Protein AF-A0A965HIZ0-F1 (afdb_monomer_lite)

Foldseek 3Di:
DPQCFVVQQQWKKAFCDDFLHLDIFGFPGDDPPDTDTDDDRPTDDDPGTDIFTGRAAECEEAEQAEAEPEQEQAERALAHEQYEHENYEYEVYAEHEYEWEDDFQHGRAHHAYEYYQYEYQEFWHQDPPNPDTAGHEYEYFYDDDQLVQQVVCVVVVHDRPHDDDQAARYENYEYEQYEYAERHEYEFWARYEQYEAYQYEYEHYQEHYEWEPHGDDPPSVRRDDGYANAEYENYYYYNYNHDYYYPCCVRYDYYD

pLDDT: mean 87.64, std 13.01, range [39.31, 98.88]

Secondary structure (DSSP, 8-state):
---HHHHHTT-EEEEEESTTTT-EEEEEEE-SS-EEESS--SS---TT-EEEEE---BS-EEES-EEES-SEEEEEET-EES-EEES-EEESB-EEEEEEEEETTEEE-EES-EEES-EESSB-B--SSTT--B-EEEEEEEE--HHHHHHHHHHTT----S----S-SEEEEEEES-EE-SSEEEEEESSEEEEEEES-EEES-SEEEEEES--SSS--TT-----EEEEEES-EEES-SEEEE-TTGGGEEEE-

Radius of gyration: 18.65 Å; chains: 1; bounding box: 51×42×49 Å

Sequence (256 aa):
GEDLSSKWAGAMVSVLDGKGAGQVRWMKSLGGNEVVVDEPWQVPLDQSSFLSISKTLYRGLFVHNLVEDAGNAVSLWGGGVEMVVAGNRSERGGSLNQITLCHGDQFIPGIRAQFLDNVITEGINWGASYVFPRGSLIGTYTYTPLYFERVIQKNKGQPVTAPDYHGPLAVDQVFRRNRIESAGNFYAGGMVSNILFEAGEVNHSRIGVDIREMGGRWDDSILEGGPVDVLIRNNKMTDVTQPYSGDYLKNAKIVR

Structure (mmCIF, N/CA/C/O backbone):
data_AF-A0A965HIZ0-F1
#
_entry.id   AF-A0A965HIZ0-F1
#
loop_
_atom_site.group_PDB
_atom_site.id
_atom_site.type_symbol
_atom_site.label_atom_id
_atom_site.label_alt_id
_atom_site.label_comp_id
_atom_site.label_asym_id
_atom_site.label_entity_id
_atom_site.label_seq_id
_atom_site.pdbx_PDB_ins_code
_atom_site.Cartn_x
_atom_site.Cartn_y
_atom_site.Cartn_z
_atom_site.occupancy
_atom_site.B_iso_or_equiv
_atom_site.auth_seq_id
_atom_site.auth_comp_id
_atom_site.auth_asym_id
_atom_site.auth_atom_id
_atom_site.pdbx_PDB_model_num
ATOM 1 N N . GLY A 1 1 ? -31.151 9.455 21.133 1.00 53.34 1 GLY A N 1
ATOM 2 C CA . GLY A 1 1 ? -29.977 9.255 20.268 1.00 53.34 1 GLY A CA 1
ATOM 3 C C . GLY A 1 1 ? -30.343 8.200 19.260 1.00 53.34 1 GLY A C 1
ATOM 4 O O . GLY A 1 1 ? -31.046 7.273 19.637 1.00 53.34 1 GLY A O 1
ATOM 5 N N . GLU A 1 2 ? -29.976 8.387 17.999 1.00 56.59 2 GLU A N 1
ATOM 6 C CA . GLU A 1 2 ? -30.177 7.385 16.946 1.00 56.59 2 GLU A CA 1
ATOM 7 C C . GLU A 1 2 ? -29.477 6.072 17.340 1.00 56.59 2 GLU A C 1
ATOM 9 O O . GLU A 1 2 ? -28.381 6.111 17.902 1.00 56.59 2 GLU A O 1
ATOM 14 N N . ASP A 1 3 ? -30.108 4.919 17.098 1.00 66.56 3 ASP A N 1
ATOM 15 C CA . ASP A 1 3 ? -29.470 3.618 17.319 1.00 66.56 3 ASP A CA 1
ATOM 16 C C . ASP A 1 3 ? -28.423 3.366 16.226 1.00 66.56 3 ASP A C 1
ATOM 18 O O . ASP A 1 3 ? -28.696 2.790 15.167 1.00 66.56 3 ASP A O 1
ATOM 22 N N . LEU A 1 4 ? -27.200 3.826 16.494 1.00 69.69 4 LEU A N 1
ATOM 23 C CA . LEU A 1 4 ? -26.061 3.669 15.597 1.00 69.69 4 LEU A CA 1
ATOM 24 C C . LEU A 1 4 ? -25.634 2.201 15.441 1.00 69.69 4 LEU A C 1
ATOM 26 O O . LEU A 1 4 ? -24.966 1.887 14.453 1.00 69.69 4 LEU A O 1
ATOM 30 N N . SER A 1 5 ? -26.038 1.295 16.346 1.00 72.12 5 SER A N 1
ATOM 31 C CA . SER A 1 5 ? -25.690 -0.128 16.234 1.00 72.12 5 SER A CA 1
ATOM 32 C C . SER A 1 5 ? -26.257 -0.733 14.957 1.00 72.12 5 SER A C 1
ATOM 34 O O . SER A 1 5 ? -25.540 -1.435 14.253 1.00 72.12 5 SER A O 1
ATOM 36 N N . SER A 1 6 ? -27.502 -0.412 14.598 1.00 76.50 6 SER A N 1
ATOM 37 C CA . SER A 1 6 ? -28.122 -0.920 13.366 1.00 76.50 6 SER A CA 1
ATOM 38 C C . SER A 1 6 ? -27.406 -0.444 12.091 1.00 76.50 6 SER A C 1
ATOM 40 O O . SER A 1 6 ? -27.212 -1.215 11.151 1.00 76.50 6 SER A O 1
ATOM 42 N N . LYS A 1 7 ? -26.940 0.811 12.070 1.00 79.69 7 LYS A N 1
ATOM 43 C CA . LYS A 1 7 ? -26.240 1.421 10.925 1.00 79.69 7 LYS A CA 1
ATOM 44 C C . LYS A 1 7 ? -24.863 0.802 10.683 1.00 79.69 7 LYS A C 1
ATOM 46 O O . LYS A 1 7 ? -24.427 0.665 9.530 1.00 79.69 7 LYS A O 1
ATOM 51 N N . TRP A 1 8 ? -24.189 0.449 11.770 1.00 84.19 8 TRP A N 1
ATOM 52 C CA . TRP A 1 8 ? -22.810 -0.023 11.777 1.00 84.19 8 TRP A CA 1
ATOM 53 C C . TRP A 1 8 ? -22.675 -1.523 12.053 1.00 84.19 8 TRP A C 1
ATOM 55 O O . TRP A 1 8 ? -21.559 -2.029 12.069 1.00 84.19 8 TRP A O 1
ATOM 65 N N . ALA A 1 9 ? -23.779 -2.254 12.219 1.00 81.31 9 ALA A N 1
ATOM 66 C CA . ALA A 1 9 ? -23.766 -3.704 12.373 1.00 81.31 9 ALA A CA 1
ATOM 67 C C . ALA A 1 9 ? -22.918 -4.364 11.273 1.00 81.31 9 ALA A C 1
ATOM 69 O O . ALA A 1 9 ? -23.066 -4.057 10.086 1.00 81.31 9 ALA A O 1
ATOM 70 N N . GLY A 1 10 ? -21.998 -5.244 11.680 1.00 82.69 10 GLY A N 1
ATOM 71 C CA . GLY A 1 10 ? -21.067 -5.908 10.766 1.00 82.69 10 GLY A CA 1
ATOM 72 C C . GLY A 1 10 ? -19.929 -5.023 10.245 1.00 82.69 10 GLY A C 1
ATOM 73 O O . GLY A 1 10 ? -19.221 -5.438 9.333 1.00 82.69 10 GLY A O 1
ATOM 74 N N . ALA A 1 11 ? -19.727 -3.818 10.786 1.00 92.25 11 ALA A N 1
ATOM 75 C CA . ALA A 1 11 ? -18.519 -3.044 10.521 1.00 92.25 11 ALA A CA 1
ATOM 76 C C . ALA A 1 11 ? -17.292 -3.708 11.156 1.00 92.25 11 ALA A C 1
ATOM 78 O O . ALA A 1 11 ? -17.376 -4.377 12.191 1.00 92.25 11 ALA A O 1
ATOM 79 N N . MET A 1 12 ? -16.142 -3.489 10.534 1.00 94.12 12 MET A N 1
ATOM 80 C CA . MET A 1 12 ? -14.862 -3.935 11.050 1.00 94.12 12 MET A CA 1
ATOM 81 C C . MET A 1 12 ? -14.319 -2.910 12.039 1.00 94.12 12 MET A C 1
ATOM 83 O O . MET A 1 12 ? -14.383 -1.708 11.786 1.00 94.12 12 MET A O 1
ATOM 87 N N . VAL A 1 13 ? -13.749 -3.398 13.135 1.00 94.88 13 VAL A N 1
ATOM 88 C CA . VAL A 1 13 ? -12.952 -2.627 14.087 1.00 94.88 13 VAL A CA 1
ATOM 89 C C . VAL A 1 13 ? -11.492 -2.996 13.866 1.00 94.88 13 VAL A C 1
ATOM 91 O O . VAL A 1 13 ? -11.102 -4.143 14.085 1.00 94.88 13 VAL A O 1
ATOM 94 N N . SER A 1 14 ? -10.683 -2.046 13.416 1.00 94.62 14 SER A N 1
ATOM 95 C CA . SER A 1 14 ? -9.256 -2.231 13.146 1.00 94.62 14 SER A CA 1
ATOM 96 C C . SER A 1 14 ? -8.411 -1.436 14.131 1.00 94.62 14 SER A C 1
ATOM 98 O O . SER A 1 14 ? -8.683 -0.256 14.349 1.00 94.62 14 SER A O 1
ATOM 100 N N . VAL A 1 15 ? -7.358 -2.049 14.667 1.00 94.69 15 VAL A N 1
ATOM 101 C CA . VAL A 1 15 ? -6.339 -1.348 15.460 1.00 94.69 15 VAL A CA 1
ATOM 102 C C . VAL A 1 15 ? -5.286 -0.800 14.499 1.00 94.69 15 VAL A C 1
ATOM 104 O O . VAL A 1 15 ? -4.539 -1.573 13.899 1.00 94.69 15 VAL A O 1
ATOM 107 N N . LEU A 1 16 ? -5.253 0.517 14.313 1.00 91.75 16 LEU A N 1
ATOM 108 C CA . LEU A 1 16 ? -4.364 1.179 13.356 1.00 91.75 16 LEU A CA 1
ATOM 109 C C . LEU A 1 16 ? -2.979 1.476 13.932 1.00 91.75 16 LEU A C 1
ATOM 111 O O . LEU A 1 16 ? -2.006 1.511 13.187 1.00 91.75 16 LEU A O 1
ATOM 115 N N . ASP A 1 17 ? -2.889 1.710 15.240 1.00 90.75 17 ASP A N 1
ATOM 116 C CA . ASP A 1 17 ? -1.639 2.066 15.912 1.00 90.75 17 ASP A CA 1
ATOM 117 C C . ASP A 1 17 ? -1.685 1.689 17.401 1.00 90.75 17 ASP A C 1
ATOM 119 O O . ASP A 1 17 ? -2.746 1.337 17.928 1.00 90.75 17 ASP A O 1
ATOM 123 N N . GLY A 1 18 ? -0.531 1.736 18.064 1.00 93.31 18 GLY A N 1
ATOM 124 C CA . GLY A 1 18 ? -0.352 1.384 19.466 1.00 93.31 18 GLY A CA 1
ATOM 125 C C . GLY A 1 18 ? -0.377 -0.117 19.735 1.00 93.31 18 GLY A C 1
ATOM 126 O O . GLY A 1 18 ? -0.183 -0.961 18.851 1.00 93.31 18 GLY A O 1
ATOM 127 N N . LYS A 1 19 ? -0.596 -0.487 20.999 1.00 95.81 19 LYS A N 1
ATOM 128 C CA . LYS A 1 19 ? -0.600 -1.895 21.397 1.00 95.81 19 LYS A CA 1
ATOM 129 C C . LYS A 1 19 ? -1.710 -2.660 20.676 1.00 95.81 19 LYS A C 1
ATOM 131 O O . LYS A 1 19 ? -2.883 -2.303 20.744 1.00 95.81 19 LYS A O 1
ATOM 136 N N . GLY A 1 20 ? -1.330 -3.740 19.999 1.00 94.94 20 GLY A N 1
ATOM 137 C CA . GLY A 1 20 ? -2.261 -4.566 19.237 1.00 94.94 20 GLY A CA 1
ATOM 138 C C . GLY A 1 20 ? -2.545 -4.083 17.812 1.00 94.94 20 GLY A C 1
ATOM 139 O O . GLY A 1 20 ? -3.464 -4.632 17.202 1.00 94.94 20 GLY A O 1
ATOM 140 N N . ALA A 1 21 ? -1.780 -3.113 17.289 1.00 93.19 21 ALA A N 1
ATOM 141 C CA . ALA A 1 21 ? -1.851 -2.661 15.899 1.00 93.19 21 ALA A CA 1
ATOM 142 C C . ALA A 1 21 ? -1.838 -3.825 14.891 1.00 93.19 21 ALA A C 1
ATOM 144 O O . ALA A 1 21 ? -1.168 -4.843 15.078 1.00 93.19 21 ALA A O 1
ATOM 145 N N . GLY A 1 22 ? -2.628 -3.679 13.826 1.00 91.50 22 GLY A N 1
ATOM 146 C CA . GLY A 1 22 ? -2.835 -4.688 12.787 1.00 91.50 22 GLY A CA 1
ATOM 147 C C . GLY A 1 22 ? -3.903 -5.737 13.120 1.00 91.50 22 GLY A C 1
ATOM 148 O O . GLY A 1 22 ? -4.285 -6.515 12.241 1.00 91.50 22 GLY A O 1
ATOM 149 N N . GLN A 1 23 ? -4.419 -5.804 14.349 1.00 94.56 23 GLN A N 1
ATOM 150 C CA . GLN A 1 23 ? -5.556 -6.680 14.645 1.00 94.56 23 GLN A CA 1
ATOM 151 C C . GLN A 1 23 ? -6.854 -6.106 14.070 1.00 94.56 23 GLN A C 1
ATOM 153 O O . GLN A 1 23 ? -7.066 -4.893 14.055 1.00 94.56 23 GLN A O 1
ATOM 158 N N . VAL A 1 24 ? -7.747 -6.998 13.642 1.00 95.69 24 VAL A N 1
ATOM 159 C CA . VAL A 1 24 ? -9.094 -6.647 13.184 1.00 95.69 24 VAL A CA 1
ATOM 160 C C . VAL A 1 24 ? -10.131 -7.532 13.861 1.00 95.69 24 VAL A C 1
ATOM 162 O O . VAL A 1 24 ? -9.860 -8.692 14.178 1.00 95.69 24 VAL A O 1
ATOM 165 N N . ARG A 1 25 ? -11.313 -6.974 14.102 1.00 96.00 25 ARG A N 1
ATOM 166 C CA . ARG A 1 25 ? -12.476 -7.640 14.693 1.00 96.00 25 ARG A CA 1
ATOM 167 C C . ARG A 1 25 ? -13.751 -7.181 14.015 1.00 96.00 25 ARG A C 1
ATOM 169 O O . ARG A 1 25 ? -13.747 -6.171 13.312 1.00 96.00 25 ARG A O 1
ATOM 176 N N . TRP A 1 26 ? -14.845 -7.879 14.275 1.00 94.94 26 TRP A N 1
ATOM 177 C CA . TRP A 1 26 ? -16.163 -7.483 13.795 1.00 94.94 26 TRP A CA 1
ATOM 178 C C . TRP A 1 26 ? -17.001 -6.932 14.930 1.00 94.94 26 TRP A C 1
ATOM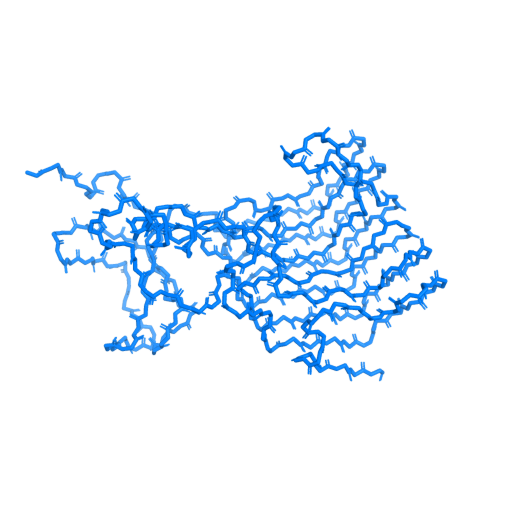 180 O O . TRP A 1 26 ? -17.074 -7.500 16.019 1.00 94.94 26 TRP A O 1
ATOM 190 N N . MET A 1 27 ? -17.641 -5.798 14.677 1.00 93.25 27 MET A N 1
ATOM 191 C CA . MET A 1 27 ? -18.471 -5.151 15.673 1.00 93.25 27 MET A CA 1
ATOM 192 C C . MET A 1 27 ? -19.788 -5.910 15.863 1.00 93.25 27 MET A C 1
ATOM 194 O O . MET A 1 27 ? -20.543 -6.122 14.911 1.00 93.25 27 MET A O 1
ATOM 198 N N . LYS A 1 28 ? -20.083 -6.266 17.117 1.00 90.81 28 LYS A N 1
ATOM 199 C CA . LYS A 1 28 ? -21.369 -6.821 17.561 1.00 90.81 28 LYS A CA 1
ATOM 200 C C . LYS A 1 28 ? -22.358 -5.728 17.952 1.00 90.81 28 LYS A C 1
ATOM 202 O O . LYS A 1 28 ? -23.530 -5.824 17.601 1.00 90.81 28 LYS A O 1
ATOM 207 N N . SER A 1 29 ? -21.898 -4.699 18.661 1.00 88.44 29 SER A N 1
ATOM 208 C CA . SER A 1 29 ? -22.735 -3.562 19.056 1.00 88.44 29 SER A CA 1
ATOM 209 C C . SER A 1 29 ? -21.918 -2.294 19.274 1.00 88.44 29 SER A C 1
ATOM 211 O O . SER A 1 29 ? -20.744 -2.357 19.645 1.00 88.44 29 SER A O 1
ATOM 213 N N . LEU A 1 30 ? -22.581 -1.153 19.085 1.00 87.69 30 LEU A N 1
ATOM 214 C CA . LEU A 1 30 ? -22.049 0.187 19.296 1.00 87.69 30 LEU A CA 1
ATOM 215 C C . LEU A 1 30 ? -22.929 0.937 20.303 1.00 87.69 30 LEU A C 1
ATOM 217 O O . LEU A 1 30 ? -24.057 1.330 19.996 1.00 87.69 30 LEU A O 1
ATOM 221 N N . GLY A 1 31 ? -22.409 1.115 21.514 1.00 82.44 31 GLY A N 1
ATOM 222 C CA . GLY A 1 31 ? -22.968 2.008 22.523 1.00 82.44 31 GLY A CA 1
ATOM 223 C C . GLY A 1 31 ? -22.456 3.442 22.358 1.00 82.44 31 GLY A C 1
ATOM 224 O O . GLY A 1 31 ? -21.743 3.760 21.412 1.00 82.44 31 GLY A O 1
ATOM 225 N N . GLY A 1 32 ? -22.791 4.318 23.310 1.00 79.44 32 GLY A N 1
ATOM 226 C CA . GLY A 1 32 ? -22.331 5.713 23.279 1.00 79.44 32 GLY A CA 1
ATOM 227 C C . GLY A 1 32 ? -20.807 5.857 23.378 1.00 79.44 32 GLY A C 1
ATOM 228 O O . GLY A 1 32 ? -20.233 6.651 22.648 1.00 79.44 32 GLY A O 1
ATOM 229 N N . ASN A 1 33 ? -20.169 5.057 24.242 1.00 82.75 33 ASN A N 1
ATOM 230 C CA . ASN A 1 33 ? -18.718 5.058 24.491 1.00 82.75 33 ASN A CA 1
ATOM 231 C C . ASN A 1 33 ? -18.131 3.635 24.534 1.00 82.75 33 ASN A C 1
ATOM 233 O O . ASN A 1 33 ? -17.060 3.415 25.094 1.00 82.75 33 ASN A O 1
ATOM 237 N N . GLU A 1 34 ? -18.856 2.648 24.014 1.00 88.94 34 GLU A N 1
ATOM 238 C CA . GLU A 1 34 ? -18.480 1.241 24.115 1.00 88.94 34 GLU A CA 1
ATOM 239 C C . GLU A 1 34 ? -18.676 0.554 22.770 1.00 88.94 34 GLU A C 1
ATOM 241 O O . GLU A 1 34 ? -19.716 0.699 22.128 1.00 88.94 34 GLU A O 1
ATOM 246 N N . VAL A 1 35 ? -17.672 -0.215 22.362 1.00 90.31 35 VAL A N 1
ATOM 247 C CA . VAL A 1 35 ? -17.711 -1.050 21.165 1.00 90.31 35 VAL A CA 1
ATOM 248 C C . VAL A 1 35 ? -17.527 -2.487 21.619 1.00 90.31 35 VAL A C 1
ATOM 250 O O . VAL A 1 35 ? -16.490 -2.831 22.187 1.00 90.31 35 VAL A O 1
ATOM 253 N N . VAL A 1 36 ? -18.519 -3.334 21.354 1.00 92.31 36 VAL A N 1
ATOM 254 C CA . VAL A 1 36 ? -18.414 -4.771 21.622 1.00 92.31 36 VAL A CA 1
ATOM 255 C C . VAL A 1 36 ? -18.010 -5.464 20.333 1.00 92.31 36 VAL A C 1
ATOM 257 O O . VAL A 1 36 ? -18.657 -5.291 19.299 1.00 92.31 36 VAL A O 1
ATOM 260 N N . VAL A 1 37 ? -16.952 -6.265 20.399 1.00 95.06 37 VAL A N 1
ATOM 261 C CA . VAL A 1 37 ? -16.424 -7.036 19.269 1.00 95.06 37 VAL A CA 1
ATOM 262 C C . VAL A 1 37 ? -16.780 -8.516 19.367 1.00 95.06 37 VAL A C 1
ATOM 264 O O . VAL A 1 37 ? -17.218 -9.017 20.405 1.00 95.06 37 VAL A O 1
ATOM 267 N N . ASP A 1 38 ? -16.634 -9.221 18.254 1.00 94.88 38 ASP A N 1
ATOM 268 C CA . ASP A 1 38 ? -17.009 -10.615 18.096 1.00 94.88 38 ASP A CA 1
ATOM 269 C C . ASP A 1 38 ? -16.177 -11.595 18.926 1.00 94.88 38 ASP A C 1
ATOM 271 O O . ASP A 1 38 ? -16.757 -12.522 19.505 1.00 94.88 38 ASP A O 1
ATOM 275 N N . GLU A 1 39 ? -14.876 -11.347 19.052 1.00 95.88 39 GLU A N 1
ATOM 276 C CA . GLU A 1 39 ? -13.927 -12.169 19.807 1.00 95.88 39 GLU A CA 1
ATOM 277 C C . GLU A 1 39 ? -12.876 -11.313 20.557 1.00 95.88 39 GLU A C 1
ATOM 279 O O . GLU A 1 39 ? -12.597 -10.177 20.160 1.00 95.88 39 GLU A O 1
ATOM 284 N N . PRO A 1 40 ? -12.251 -11.828 21.638 1.00 96.31 40 PRO A N 1
ATOM 285 C CA . PRO A 1 40 ? -11.184 -11.118 22.342 1.00 96.31 40 PRO A CA 1
ATOM 286 C C . PRO A 1 40 ? -9.994 -10.789 21.435 1.00 96.31 40 PRO A C 1
ATOM 288 O O . PRO A 1 40 ? -9.663 -11.534 20.512 1.00 96.31 40 PRO A O 1
ATOM 291 N N . TRP A 1 41 ? -9.300 -9.690 21.721 1.00 97.31 41 TRP A N 1
ATOM 292 C CA . TRP A 1 41 ? -8.035 -9.359 21.065 1.00 97.31 41 TRP A CA 1
ATOM 293 C C . TRP A 1 41 ? -6.948 -10.372 21.449 1.00 97.31 41 TRP A C 1
ATOM 295 O O . TRP A 1 41 ? -6.814 -10.721 22.621 1.00 97.31 41 TRP A O 1
ATOM 305 N N . GLN A 1 42 ? -6.163 -10.833 20.472 1.00 97.44 42 GLN A N 1
ATOM 306 C CA . GLN A 1 42 ? -5.013 -11.714 20.717 1.00 97.44 42 GLN A CA 1
ATOM 307 C C . GLN A 1 42 ? -3.929 -10.986 21.514 1.00 97.44 42 GLN A C 1
ATOM 309 O O . GLN A 1 42 ? -3.353 -11.541 22.446 1.00 97.44 42 GLN A O 1
ATOM 314 N N . VAL A 1 43 ? -3.683 -9.722 21.164 1.00 97.62 43 VAL A N 1
ATOM 315 C CA . VAL A 1 43 ? -2.872 -8.798 21.957 1.00 97.62 43 VAL A CA 1
ATOM 316 C C . VAL A 1 43 ? -3.826 -7.828 22.653 1.00 97.62 43 VAL A C 1
ATOM 318 O O . VAL A 1 43 ? -4.506 -7.073 21.953 1.00 97.62 43 VAL A O 1
ATOM 321 N N . PRO A 1 44 ? -3.894 -7.822 23.999 1.00 96.44 44 PRO A N 1
ATOM 322 C CA . PRO A 1 44 ? -4.750 -6.898 24.734 1.00 96.44 44 PRO A CA 1
ATOM 323 C C . PRO A 1 44 ? -4.426 -5.444 24.398 1.00 96.44 44 PRO A C 1
ATOM 325 O O . PRO A 1 44 ? -3.255 -5.056 24.418 1.00 96.44 44 PRO A O 1
ATOM 328 N N . LEU A 1 45 ? -5.468 -4.662 24.123 1.00 97.31 45 LEU A N 1
ATOM 329 C CA . LEU A 1 45 ? -5.358 -3.230 23.854 1.00 97.31 45 LEU A CA 1
ATOM 330 C C . LEU A 1 45 ? -5.038 -2.452 25.137 1.00 97.31 45 LEU A C 1
ATOM 332 O O . LEU A 1 45 ? -5.300 -2.926 26.246 1.00 97.31 45 LEU A O 1
ATOM 336 N N . ASP A 1 46 ? -4.492 -1.250 24.983 1.00 96.00 46 ASP A N 1
ATOM 337 C CA . ASP A 1 46 ? -4.305 -0.292 26.073 1.00 96.00 46 ASP A CA 1
ATOM 338 C C . ASP A 1 46 ? -4.564 1.149 25.596 1.00 96.00 46 ASP A C 1
ATOM 340 O O . ASP A 1 46 ? -5.109 1.373 24.519 1.00 96.00 46 ASP A O 1
ATOM 344 N N . GLN A 1 47 ? -4.210 2.143 26.415 1.00 94.62 47 GLN A N 1
ATOM 345 C CA . GLN A 1 47 ? -4.454 3.559 26.116 1.00 94.62 47 GLN A CA 1
ATOM 346 C C . GLN A 1 47 ? -3.660 4.095 24.913 1.00 94.62 47 GLN A C 1
ATOM 348 O O . GLN A 1 47 ? -3.953 5.194 24.452 1.00 94.62 47 GLN A O 1
ATOM 353 N N . SER A 1 48 ? -2.671 3.350 24.409 1.00 94.38 48 SER A N 1
ATOM 354 C CA . SER A 1 48 ? -1.956 3.704 23.178 1.00 94.38 48 SER A CA 1
ATOM 355 C C . SER A 1 48 ? -2.685 3.251 21.913 1.00 94.38 48 SER A C 1
ATOM 357 O O . SER A 1 48 ? -2.364 3.733 20.832 1.00 94.38 48 SER A O 1
ATOM 359 N N . SER A 1 49 ? -3.640 2.319 22.019 1.00 94.12 49 SER A N 1
ATOM 360 C CA . SER A 1 49 ? -4.305 1.716 20.865 1.00 94.12 49 SER A CA 1
ATOM 361 C C . SER A 1 49 ? -5.216 2.716 20.149 1.00 94.12 49 SER A C 1
ATOM 363 O O . SER A 1 49 ? -6.162 3.237 20.739 1.00 94.12 49 SER A O 1
ATOM 365 N N . PHE A 1 50 ? -4.993 2.921 18.850 1.00 91.75 50 PHE A N 1
ATOM 366 C CA . PHE A 1 50 ? -5.875 3.724 18.004 1.00 91.75 50 PHE A CA 1
ATOM 367 C C . PHE A 1 50 ? -6.796 2.816 17.189 1.00 91.75 50 PHE A C 1
ATOM 369 O O . PHE A 1 50 ? -6.327 1.968 16.430 1.00 91.75 50 PHE A O 1
ATOM 376 N N . LEU A 1 51 ? -8.110 2.988 17.334 1.00 92.31 51 LEU A N 1
ATOM 377 C CA . LEU A 1 51 ? -9.112 2.164 16.660 1.00 92.31 51 LEU A CA 1
ATOM 378 C C . LEU A 1 51 ? -9.783 2.934 15.524 1.00 92.31 51 LEU A C 1
ATOM 380 O O . LEU A 1 51 ? -10.098 4.112 15.663 1.00 92.31 51 LEU A O 1
ATOM 384 N N . SER A 1 52 ? -10.084 2.231 14.436 1.00 90.00 52 SER A N 1
ATOM 385 C CA . SER A 1 52 ? -11.035 2.690 13.426 1.00 90.00 52 SER A CA 1
ATOM 386 C C . SER A 1 52 ? -12.183 1.701 13.279 1.00 90.00 52 SER A C 1
ATOM 388 O O . SER A 1 52 ? -11.980 0.489 13.364 1.00 90.00 52 SER A O 1
ATOM 390 N N . ILE A 1 53 ? -13.383 2.229 13.041 1.00 90.25 53 ILE A N 1
ATOM 391 C CA . ILE A 1 53 ? -14.579 1.460 12.712 1.00 90.25 53 ILE A CA 1
ATOM 392 C C . ILE A 1 53 ? -14.960 1.807 11.278 1.00 90.25 53 ILE A C 1
ATOM 394 O O . ILE A 1 53 ? -15.286 2.954 10.976 1.00 90.25 53 ILE A O 1
ATOM 398 N N . SER A 1 54 ? -14.924 0.825 10.381 1.00 88.31 54 SER A N 1
ATOM 399 C CA . SER A 1 54 ? -15.219 1.051 8.965 1.00 88.31 54 SER A CA 1
ATOM 400 C C . SER A 1 54 ? -15.954 -0.129 8.337 1.00 88.31 54 SER A C 1
ATOM 402 O O . SER A 1 54 ? -15.799 -1.285 8.734 1.00 88.31 54 SER A O 1
ATOM 404 N N . LYS A 1 55 ? -16.775 0.160 7.324 1.00 87.31 55 LYS A N 1
ATOM 405 C CA . LYS A 1 55 ? -17.230 -0.867 6.383 1.00 87.31 55 LYS A CA 1
ATOM 406 C C . LYS A 1 55 ? -16.143 -0.997 5.328 1.00 87.31 55 LYS A C 1
ATOM 408 O O . LYS A 1 55 ? -15.894 -0.044 4.599 1.00 87.31 55 LYS A O 1
ATOM 413 N N . THR A 1 56 ? -15.487 -2.146 5.281 1.00 85.75 56 THR A N 1
ATOM 414 C CA . THR A 1 56 ? -14.347 -2.370 4.392 1.00 85.75 56 THR A CA 1
ATOM 415 C C . THR A 1 56 ? -14.472 -3.708 3.678 1.00 85.75 56 THR A C 1
ATOM 417 O O . THR A 1 56 ? -15.175 -4.613 4.138 1.00 85.75 56 THR A O 1
ATOM 420 N N . LEU A 1 57 ? -13.803 -3.821 2.533 1.00 90.69 57 LEU A N 1
ATOM 421 C CA . LEU A 1 57 ? -13.652 -5.090 1.834 1.00 90.69 57 LEU A CA 1
ATOM 422 C C . LEU A 1 57 ? -12.740 -6.000 2.658 1.00 90.69 57 LEU A C 1
ATOM 424 O O . LEU A 1 57 ? -11.684 -5.571 3.118 1.00 90.69 57 LEU A O 1
ATOM 428 N N . TYR A 1 58 ? -13.145 -7.255 2.833 1.00 94.31 58 TYR A N 1
ATOM 429 C CA . TYR A 1 58 ? -12.397 -8.239 3.607 1.00 94.31 58 TYR A CA 1
ATOM 430 C C . TYR A 1 58 ? -12.213 -9.525 2.814 1.00 94.31 58 TYR A C 1
ATOM 432 O O . TYR A 1 58 ? -13.185 -10.035 2.254 1.00 94.31 58 TYR A O 1
ATOM 440 N N . ARG A 1 59 ? -10.985 -10.059 2.794 1.00 95.62 59 ARG A N 1
ATOM 441 C CA . ARG A 1 59 ? -10.647 -11.332 2.128 1.00 95.62 59 ARG A CA 1
ATOM 442 C C . ARG A 1 59 ? -11.074 -11.382 0.660 1.00 95.62 59 ARG A C 1
ATOM 444 O O . ARG A 1 59 ? -11.597 -12.386 0.180 1.00 95.62 59 ARG A O 1
ATOM 451 N N . GLY A 1 60 ? -10.868 -10.277 -0.052 1.00 96.62 60 GLY A N 1
ATOM 452 C CA . GLY A 1 60 ? -11.180 -10.184 -1.474 1.00 96.62 60 GLY A CA 1
ATOM 453 C C . GLY A 1 60 ? -10.059 -10.732 -2.353 1.00 96.62 60 GLY A C 1
ATOM 454 O O . GLY A 1 60 ? -8.877 -10.491 -2.099 1.00 96.62 60 GLY A O 1
ATOM 455 N N . LEU A 1 61 ? -10.449 -11.428 -3.421 1.00 98.00 61 LEU A N 1
ATOM 456 C CA . LEU A 1 61 ? -9.552 -11.942 -4.452 1.00 98.00 61 LEU A CA 1
ATOM 457 C C . LEU A 1 61 ? -9.892 -11.288 -5.794 1.00 98.00 61 LEU A C 1
ATOM 459 O O . LEU A 1 61 ? -11.000 -11.448 -6.302 1.00 98.00 61 LEU A O 1
ATOM 463 N N . PHE A 1 62 ? -8.922 -10.597 -6.386 1.00 97.88 62 PHE A N 1
ATOM 464 C CA . PHE A 1 62 ? -8.986 -10.075 -7.749 1.00 97.88 62 PHE A CA 1
ATOM 465 C C . PHE A 1 62 ? -7.892 -10.766 -8.548 1.00 97.88 62 PHE A C 1
ATOM 467 O O . PHE A 1 62 ? -6.727 -10.369 -8.484 1.00 97.88 62 PHE A O 1
ATOM 474 N N . VAL A 1 63 ? -8.243 -11.857 -9.227 1.00 98.62 63 VAL A N 1
ATOM 475 C CA . VAL A 1 63 ? -7.255 -12.748 -9.839 1.00 98.62 63 VAL A CA 1
ATOM 476 C C . VAL A 1 63 ? -7.519 -13.000 -11.312 1.00 98.62 63 VAL A C 1
ATOM 478 O O . VAL A 1 63 ? -8.665 -13.198 -11.705 1.00 98.62 63 VAL A O 1
ATOM 481 N N . HIS A 1 64 ? -6.445 -13.029 -12.102 1.00 98.44 64 HIS A N 1
ATOM 482 C CA . HIS A 1 64 ? -6.464 -13.390 -13.525 1.00 98.44 64 HIS A CA 1
ATOM 483 C C . HIS A 1 64 ? -7.454 -12.586 -14.380 1.00 98.44 64 HIS A C 1
ATOM 485 O O . HIS A 1 64 ? -8.005 -13.102 -15.351 1.00 98.44 64 HIS A O 1
ATOM 491 N N . ASN A 1 65 ? -7.674 -11.316 -14.036 1.00 97.62 65 ASN A N 1
ATOM 492 C CA . ASN A 1 65 ? -8.466 -10.423 -14.869 1.00 97.62 65 ASN A CA 1
ATOM 493 C C . ASN A 1 65 ? -7.606 -9.874 -16.009 1.00 97.62 65 ASN A C 1
ATOM 495 O O . ASN A 1 65 ? -6.454 -9.487 -15.797 1.00 97.62 65 ASN A O 1
ATOM 499 N N . LEU A 1 66 ? -8.198 -9.796 -17.197 1.00 96.50 66 LEU A N 1
ATOM 500 C CA . LEU A 1 66 ? -7.723 -8.951 -18.284 1.00 96.50 66 LEU A CA 1
ATOM 501 C C . LEU A 1 66 ? -8.559 -7.674 -18.271 1.00 96.50 66 LEU A C 1
ATOM 503 O O . LEU A 1 66 ? -9.788 -7.741 -18.297 1.00 96.50 66 LEU A O 1
ATOM 507 N N . VAL A 1 67 ? -7.891 -6.529 -18.217 1.00 94.00 67 VAL A N 1
ATOM 508 C CA . VAL A 1 67 ? -8.528 -5.221 -18.338 1.00 94.00 67 VAL A CA 1
ATOM 509 C C . VAL A 1 67 ? -7.866 -4.473 -19.481 1.00 94.00 67 VAL A C 1
ATOM 511 O O . VAL A 1 67 ? -6.646 -4.316 -19.494 1.00 94.00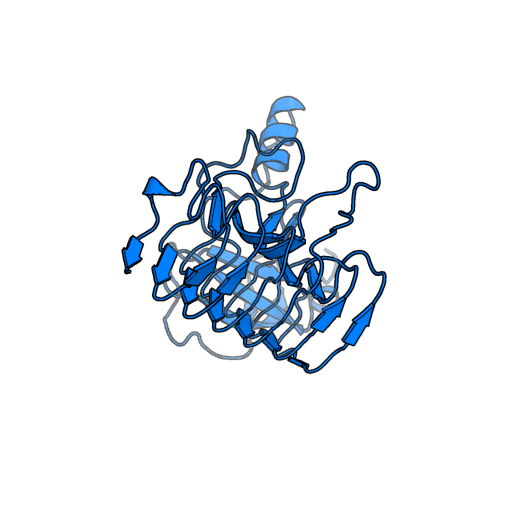 67 VAL A O 1
ATOM 514 N N . GLU A 1 68 ? -8.681 -4.007 -20.419 1.00 92.31 68 GLU A N 1
ATOM 515 C CA . GLU A 1 68 ? -8.241 -3.286 -21.609 1.00 92.31 68 GLU A CA 1
ATOM 516 C C . GLU A 1 68 ? -8.905 -1.911 -21.663 1.00 92.31 68 GLU A C 1
ATOM 518 O O . GLU A 1 68 ? -10.075 -1.773 -21.298 1.00 92.31 68 GLU A O 1
ATOM 523 N N . ASP A 1 69 ? -8.153 -0.904 -22.110 1.00 88.00 69 ASP A N 1
ATOM 524 C CA . ASP A 1 69 ? -8.678 0.420 -22.469 1.00 88.00 69 ASP A CA 1
ATOM 525 C C . ASP A 1 69 ? -9.476 1.098 -21.325 1.00 88.00 69 ASP A C 1
ATOM 527 O O . ASP A 1 69 ? -10.502 1.752 -21.535 1.00 88.00 69 ASP A O 1
ATOM 531 N N . ALA A 1 70 ? -8.998 0.937 -20.082 1.00 84.69 70 ALA A N 1
ATOM 532 C CA . ALA A 1 70 ? -9.675 1.392 -18.865 1.00 84.69 70 ALA A CA 1
ATOM 533 C C . ALA A 1 70 ? -8.787 2.240 -17.941 1.00 84.69 70 ALA A C 1
ATOM 535 O O . ALA A 1 70 ? -7.567 2.092 -17.883 1.00 84.69 70 ALA A O 1
ATOM 536 N N . GLY A 1 71 ? -9.425 3.097 -17.137 1.00 81.81 71 GLY A N 1
ATOM 537 C CA . GLY A 1 71 ? -8.730 4.031 -16.247 1.00 81.81 71 GLY A CA 1
ATOM 538 C C . GLY A 1 71 ? -7.897 3.381 -15.140 1.00 81.81 71 GLY A C 1
ATOM 539 O O . GLY A 1 71 ? -6.804 3.856 -14.893 1.00 81.81 71 GLY A O 1
ATOM 540 N N . ASN A 1 72 ? -8.365 2.307 -14.495 1.00 87.12 72 ASN A N 1
ATOM 541 C CA . ASN A 1 72 ? -7.588 1.461 -13.576 1.00 87.12 72 ASN A CA 1
ATOM 542 C C . ASN A 1 72 ? -8.002 0.002 -13.779 1.00 87.12 72 ASN A C 1
ATOM 544 O O . ASN A 1 72 ? -9.180 -0.260 -14.016 1.00 87.12 72 ASN A O 1
ATOM 548 N N . ALA A 1 73 ? -7.063 -0.936 -13.638 1.00 91.75 73 ALA A N 1
ATOM 549 C CA . ALA A 1 73 ? -7.366 -2.362 -13.740 1.00 91.75 73 ALA A CA 1
ATOM 550 C C . ALA A 1 73 ? -7.948 -2.916 -12.434 1.00 91.75 73 ALA A C 1
ATOM 552 O O . ALA A 1 73 ? -8.986 -3.571 -12.439 1.00 91.75 73 ALA A O 1
ATOM 553 N N . VAL A 1 74 ? -7.310 -2.610 -11.302 1.00 94.12 74 VAL A N 1
ATOM 554 C CA . VAL A 1 74 ? -7.834 -2.931 -9.967 1.00 94.12 74 VAL A CA 1
ATOM 555 C C . VAL A 1 74 ? -7.542 -1.754 -9.053 1.00 94.12 74 VAL A C 1
ATOM 557 O O . VAL A 1 74 ? -6.384 -1.405 -8.841 1.00 94.12 74 VAL A O 1
ATOM 560 N N . SER A 1 75 ? -8.584 -1.147 -8.493 1.00 91.62 75 SER A N 1
ATOM 561 C CA . SER A 1 75 ? -8.427 -0.082 -7.508 1.00 91.62 75 SER A CA 1
ATOM 562 C C . SER A 1 75 ? -9.175 -0.440 -6.237 1.00 91.62 75 SER A C 1
ATOM 564 O O . SER A 1 75 ? -10.406 -0.446 -6.204 1.00 91.62 75 SER A O 1
ATOM 566 N N . LEU A 1 76 ? -8.416 -0.746 -5.187 1.00 93.38 76 LEU A N 1
ATOM 567 C CA . LEU A 1 76 ? -8.943 -0.940 -3.841 1.00 93.38 76 LEU A CA 1
ATOM 568 C C . LEU A 1 76 ? -9.155 0.443 -3.208 1.00 93.38 76 LEU A C 1
ATOM 570 O O . LEU A 1 76 ? -8.378 0.902 -2.367 1.00 93.38 76 LEU A O 1
ATOM 574 N N . TRP A 1 77 ? -10.158 1.155 -3.729 1.00 89.19 77 TRP A N 1
ATOM 575 C CA . TRP A 1 77 ? -10.542 2.491 -3.288 1.00 89.19 77 TRP A CA 1
ATOM 576 C C . TRP A 1 77 ? -11.248 2.422 -1.934 1.00 89.19 77 TRP A C 1
ATOM 578 O O . TRP A 1 77 ? -12.273 1.757 -1.796 1.00 89.19 77 TRP A O 1
ATOM 588 N N . GLY A 1 78 ? -10.710 3.127 -0.941 1.00 87.00 78 GLY A N 1
ATOM 589 C CA . GLY A 1 78 ? -11.098 2.934 0.456 1.00 87.00 78 GLY A CA 1
ATOM 590 C C . GLY A 1 78 ? -10.413 1.732 1.093 1.00 87.00 78 GLY A C 1
ATOM 591 O O . GLY A 1 78 ? -10.959 1.128 2.005 1.00 87.00 78 GLY A O 1
ATOM 592 N N . GLY A 1 79 ? -9.220 1.378 0.619 1.00 88.75 79 GLY A N 1
ATOM 593 C CA . GLY A 1 79 ? -8.415 0.317 1.204 1.00 88.75 79 GLY A CA 1
ATOM 594 C C . GLY A 1 79 ? -9.045 -1.066 1.046 1.00 88.75 79 GLY A C 1
ATOM 595 O O . GLY A 1 79 ? -9.543 -1.427 -0.019 1.00 88.75 79 GLY A O 1
ATOM 596 N N . GLY A 1 80 ? -8.964 -1.858 2.109 1.00 93.88 80 GLY A N 1
ATOM 597 C CA . GLY A 1 80 ? -9.338 -3.270 2.117 1.00 93.88 80 GLY A CA 1
ATOM 598 C C . GLY A 1 80 ? -8.413 -4.081 3.016 1.00 93.88 80 GLY A C 1
ATOM 599 O O . GLY A 1 80 ? -7.250 -3.735 3.219 1.00 93.88 80 GLY A O 1
ATOM 600 N N . VAL A 1 81 ? -8.926 -5.164 3.584 1.00 95.44 81 VAL A N 1
ATOM 601 C CA . VAL A 1 81 ? -8.202 -5.978 4.561 1.00 95.44 81 VAL A CA 1
ATOM 602 C C . VAL A 1 81 ? -8.071 -7.411 4.065 1.00 95.44 81 VAL A C 1
ATOM 604 O O . VAL A 1 81 ? -9.057 -8.030 3.670 1.00 95.44 81 VAL A O 1
ATOM 607 N N . GLU A 1 82 ? -6.852 -7.951 4.115 1.00 96.81 82 GLU A N 1
ATOM 608 C CA . GLU A 1 82 ? -6.519 -9.299 3.628 1.00 96.81 82 GLU A CA 1
ATOM 609 C C . GLU A 1 82 ? -6.853 -9.480 2.137 1.00 96.81 82 GLU A C 1
ATOM 611 O O . GLU A 1 82 ? -7.513 -10.435 1.733 1.00 96.81 82 GLU A O 1
ATOM 616 N N . MET A 1 83 ? -6.412 -8.535 1.307 1.00 98.06 83 MET A N 1
ATOM 617 C CA . MET A 1 83 ? -6.723 -8.511 -0.123 1.00 98.06 83 MET A CA 1
ATOM 618 C C . MET A 1 83 ? -5.624 -9.186 -0.944 1.00 98.06 83 MET A C 1
ATOM 620 O O . MET A 1 83 ? -4.435 -9.003 -0.675 1.00 98.06 83 MET A O 1
ATOM 624 N N . VAL A 1 84 ? -6.007 -9.913 -1.994 1.00 98.69 84 VAL A N 1
ATOM 625 C CA . VAL A 1 84 ? -5.063 -10.469 -2.973 1.00 98.69 84 VAL A CA 1
ATOM 626 C C . VAL A 1 84 ? -5.443 -10.008 -4.372 1.00 98.69 84 VAL A C 1
ATOM 628 O O . VAL A 1 84 ? -6.534 -10.288 -4.864 1.00 98.69 84 VAL A O 1
ATOM 631 N N . VAL A 1 85 ? -4.508 -9.327 -5.024 1.00 98.75 85 VAL A N 1
ATOM 632 C CA . VAL A 1 85 ? -4.585 -8.873 -6.410 1.00 98.75 85 VAL A CA 1
ATOM 633 C C . VAL A 1 85 ? -3.490 -9.606 -7.176 1.00 98.75 85 VAL A C 1
ATOM 635 O O . VAL A 1 85 ? -2.316 -9.254 -7.052 1.00 98.75 85 VAL A O 1
ATOM 638 N N . ALA A 1 86 ? -3.835 -10.669 -7.907 1.00 98.88 86 ALA A N 1
ATOM 639 C CA . ALA A 1 86 ? -2.822 -11.559 -8.475 1.00 98.88 86 ALA A CA 1
ATOM 640 C C . ALA A 1 86 ? -3.033 -11.963 -9.936 1.00 98.88 86 ALA A C 1
ATOM 642 O O . ALA A 1 86 ? -4.138 -12.300 -10.353 1.00 98.88 86 ALA A O 1
ATOM 643 N N . GLY A 1 87 ? -1.947 -11.983 -10.711 1.00 98.69 87 GLY A N 1
ATOM 644 C CA . GLY A 1 87 ? -1.961 -12.472 -12.091 1.00 98.69 87 GLY A CA 1
ATOM 645 C C . GLY A 1 87 ? -2.857 -11.666 -13.036 1.00 98.69 87 GLY A C 1
ATOM 646 O O . GLY A 1 87 ? -3.267 -12.183 -14.073 1.00 98.69 87 GLY A O 1
ATOM 647 N N . ASN A 1 88 ? -3.216 -10.432 -12.675 1.00 98.56 88 ASN A N 1
ATOM 648 C CA . ASN A 1 88 ? -4.026 -9.567 -13.525 1.00 98.56 88 ASN A CA 1
ATOM 649 C C . ASN A 1 88 ? -3.154 -8.906 -14.595 1.00 98.56 88 ASN A C 1
ATOM 651 O O . ASN A 1 88 ? -1.970 -8.638 -14.373 1.00 98.56 88 ASN A O 1
ATOM 655 N N . ARG A 1 89 ? -3.762 -8.591 -15.736 1.00 97.44 89 ARG A N 1
ATOM 656 C CA . ARG A 1 89 ? -3.125 -7.924 -16.868 1.00 97.44 89 ARG A CA 1
ATOM 657 C C . ARG A 1 89 ? -3.903 -6.660 -17.230 1.00 97.44 89 ARG A C 1
ATOM 659 O O . ARG A 1 89 ? -5.099 -6.731 -17.493 1.00 97.44 89 ARG A O 1
ATOM 666 N N . SER A 1 90 ? -3.209 -5.527 -17.232 1.00 95.25 90 SER A N 1
ATOM 667 C CA . SER A 1 90 ? -3.707 -4.226 -17.687 1.00 95.25 90 SER A CA 1
ATOM 668 C C . SER A 1 90 ? -3.065 -3.900 -19.034 1.00 95.25 90 SER A C 1
ATOM 670 O O . SER A 1 90 ? -1.837 -3.769 -19.105 1.00 95.25 90 SER A O 1
ATOM 672 N N . GLU A 1 91 ? -3.872 -3.797 -20.091 1.00 93.38 91 GLU A N 1
ATOM 673 C CA . GLU A 1 91 ? -3.421 -3.405 -21.428 1.00 93.38 91 GLU A CA 1
ATOM 674 C C . GLU A 1 91 ? -4.028 -2.075 -21.842 1.00 93.38 91 GLU A C 1
ATOM 676 O O . GLU A 1 91 ? -5.242 -1.895 -21.770 1.00 93.38 91 GLU A O 1
ATOM 681 N N . ARG A 1 92 ? -3.179 -1.128 -22.264 1.00 87.19 92 ARG A N 1
ATOM 682 C CA . ARG A 1 92 ? -3.613 0.244 -22.592 1.00 87.19 92 ARG A CA 1
ATOM 683 C C . ARG A 1 92 ? -4.479 0.839 -21.469 1.00 87.19 92 ARG A C 1
ATOM 685 O O . ARG A 1 92 ? -5.463 1.535 -21.710 1.00 87.19 92 ARG A O 1
ATOM 692 N N . GLY A 1 93 ? -4.131 0.501 -20.229 1.00 81.88 93 GLY A N 1
ATOM 693 C CA . GLY A 1 93 ? -4.955 0.737 -19.059 1.00 81.88 93 GLY A CA 1
ATOM 694 C C . GLY A 1 93 ? -4.144 1.157 -17.842 1.00 81.88 93 GLY A C 1
ATOM 695 O O . GLY A 1 93 ? -2.907 1.182 -17.833 1.00 81.88 93 GLY A O 1
ATOM 696 N N . GLY A 1 94 ? -4.869 1.512 -16.789 1.00 84.44 94 GLY A N 1
ATOM 697 C CA . GLY A 1 94 ? -4.250 2.100 -15.615 1.00 84.44 94 GLY A CA 1
ATOM 698 C C . GLY A 1 94 ? -3.788 1.119 -14.553 1.00 84.44 94 GLY A C 1
ATOM 699 O O . GLY A 1 94 ? -3.372 -0.011 -14.810 1.00 84.44 94 GLY A O 1
ATOM 700 N N . SER A 1 95 ? -3.833 1.608 -13.321 1.00 91.44 95 SER A N 1
ATOM 701 C CA . SER A 1 95 ? -3.070 1.067 -12.202 1.00 91.44 95 SER A CA 1
ATOM 702 C C . SER A 1 95 ? -3.699 -0.171 -11.569 1.00 91.44 95 SER A C 1
ATOM 704 O O . SER A 1 95 ? -4.902 -0.422 -11.691 1.00 91.44 95 SER A O 1
ATOM 706 N N . LEU A 1 96 ? -2.866 -0.903 -10.827 1.00 95.06 96 LEU A N 1
ATOM 707 C CA . LEU A 1 96 ? -3.294 -1.872 -9.823 1.00 95.06 96 LEU A CA 1
ATOM 708 C C . LEU A 1 96 ? -2.866 -1.343 -8.463 1.00 95.06 96 LEU A C 1
ATOM 710 O O . LEU A 1 96 ? -1.681 -1.365 -8.132 1.00 95.06 96 LEU A O 1
ATOM 714 N N . ASN A 1 97 ? -3.807 -0.802 -7.697 1.00 93.44 97 ASN A N 1
ATOM 715 C CA . ASN A 1 97 ? -3.458 -0.052 -6.503 1.00 93.44 97 ASN A CA 1
ATOM 716 C C . ASN A 1 97 ? -4.381 -0.280 -5.318 1.00 93.44 97 ASN A C 1
ATOM 718 O O . ASN A 1 97 ? -5.544 -0.663 -5.450 1.00 93.44 97 ASN A O 1
ATOM 722 N N . GLN A 1 98 ? -3.823 -0.003 -4.145 1.00 94.00 98 GLN A N 1
ATOM 723 C CA . GLN A 1 98 ? -4.588 0.223 -2.936 1.00 94.00 98 GLN A CA 1
ATOM 724 C C . GLN A 1 98 ? -4.576 1.704 -2.586 1.00 94.00 98 GLN A C 1
ATOM 726 O O . GLN A 1 98 ? -3.517 2.329 -2.541 1.00 94.00 98 GLN A O 1
ATOM 731 N N . ILE A 1 99 ? -5.764 2.247 -2.333 1.00 90.88 99 ILE A N 1
ATOM 732 C CA . ILE A 1 99 ? -5.952 3.659 -2.020 1.00 90.88 99 ILE A CA 1
ATOM 733 C C . ILE A 1 99 ? -6.716 3.745 -0.712 1.00 90.88 99 ILE A C 1
ATOM 735 O O . ILE A 1 99 ? -7.939 3.600 -0.688 1.00 90.88 99 ILE A O 1
ATOM 739 N N . THR A 1 100 ? -5.996 3.952 0.381 1.00 90.44 100 THR A N 1
ATOM 740 C CA . THR A 1 100 ? -6.616 4.151 1.692 1.00 90.44 100 THR A CA 1
ATOM 741 C C . THR A 1 100 ? -7.143 5.569 1.790 1.00 90.44 100 THR A C 1
ATOM 743 O O . THR A 1 100 ? -6.674 6.483 1.107 1.00 90.44 100 THR A O 1
ATOM 746 N N . LEU A 1 101 ? -8.176 5.748 2.601 1.00 84.94 101 LEU A N 1
ATOM 747 C CA . LEU A 1 101 ? -8.883 7.013 2.686 1.00 84.94 101 LEU A CA 1
ATOM 748 C C . LEU A 1 101 ? -8.985 7.441 4.129 1.00 84.94 101 LEU A C 1
ATOM 750 O O . LEU A 1 101 ? -9.099 6.630 5.045 1.00 84.94 101 LEU A O 1
ATOM 754 N N . CYS A 1 102 ? -9.080 8.744 4.292 1.00 77.19 102 CYS A N 1
ATOM 755 C CA . CYS A 1 102 ? -9.894 9.267 5.361 1.00 77.19 102 CYS A CA 1
ATOM 756 C C . CYS A 1 102 ? -11.060 10.050 4.777 1.00 77.19 102 CYS A C 1
ATOM 758 O O . CYS A 1 102 ? -11.001 10.500 3.637 1.00 77.19 102 CYS A O 1
ATOM 760 N N . HIS A 1 103 ? -12.119 10.239 5.547 1.00 73.19 103 HIS A N 1
ATOM 761 C CA . HIS A 1 103 ? -13.103 11.273 5.289 1.00 73.19 103 HIS A CA 1
ATOM 762 C C . HIS A 1 103 ? -13.771 11.696 6.601 1.00 73.19 103 HIS A C 1
ATOM 764 O O . HIS A 1 103 ? -14.326 10.852 7.299 1.00 73.19 103 HIS A O 1
ATOM 770 N N . GLY A 1 104 ? -13.725 12.988 6.941 1.00 70.00 104 GLY A N 1
ATOM 771 C CA . GLY A 1 104 ? -14.234 13.475 8.226 1.00 70.00 104 GLY A CA 1
ATOM 772 C C . GLY A 1 104 ? -13.485 12.847 9.405 1.00 70.00 104 GLY A C 1
ATOM 773 O O . GLY A 1 104 ? -12.268 12.977 9.503 1.00 70.00 104 GLY A O 1
ATOM 774 N N . ASP A 1 105 ? -14.216 12.155 10.275 1.00 70.62 105 ASP A N 1
ATOM 775 C CA . ASP A 1 105 ? -13.714 11.401 11.430 1.00 70.62 105 ASP A CA 1
ATOM 776 C C . ASP A 1 105 ? -13.429 9.914 11.126 1.00 70.62 105 ASP A C 1
ATOM 778 O O . ASP A 1 105 ? -13.060 9.159 12.026 1.00 70.62 105 ASP A O 1
ATOM 782 N N . GLN A 1 106 ? -13.589 9.477 9.871 1.00 78.12 106 GLN A N 1
ATOM 783 C CA . GLN A 1 106 ? -13.479 8.070 9.484 1.00 78.12 106 GLN A CA 1
ATOM 784 C C . GLN A 1 106 ? -12.167 7.755 8.784 1.00 78.12 106 GLN A C 1
ATOM 786 O O . GLN A 1 106 ? -11.866 8.293 7.720 1.00 78.12 106 GLN A O 1
ATOM 791 N N . PHE A 1 107 ? -11.456 6.769 9.318 1.00 85.69 107 PHE A N 1
ATOM 792 C CA . PHE A 1 107 ? -10.258 6.198 8.718 1.00 85.69 107 PHE A CA 1
ATOM 793 C C . PHE A 1 107 ? -10.621 4.887 8.030 1.00 85.69 107 PHE A C 1
ATOM 795 O O . PHE A 1 107 ? -11.121 3.970 8.681 1.00 85.69 107 PHE A O 1
ATOM 802 N N . ILE A 1 108 ? -10.358 4.769 6.732 1.00 89.31 108 ILE A N 1
ATOM 803 C CA . ILE A 1 108 ? -10.636 3.549 5.972 1.00 89.31 108 ILE A CA 1
ATOM 804 C C . ILE A 1 108 ? -9.296 2.898 5.603 1.00 89.31 108 ILE A C 1
ATOM 806 O O . ILE A 1 108 ? -8.640 3.332 4.645 1.00 89.31 108 ILE A O 1
ATOM 810 N N . PRO A 1 109 ? -8.843 1.911 6.398 1.00 91.69 109 PRO A N 1
ATOM 811 C CA . PRO A 1 109 ? -7.496 1.383 6.287 1.00 91.69 109 PRO A CA 1
ATOM 812 C C . PRO A 1 109 ? -7.365 0.325 5.190 1.00 91.69 109 PRO A C 1
ATOM 814 O O . PRO A 1 109 ? -8.335 -0.289 4.736 1.00 91.69 109 PRO A O 1
ATOM 817 N N . GLY A 1 110 ? -6.116 0.083 4.810 1.00 94.75 110 GLY A N 1
ATOM 818 C CA . GLY A 1 110 ? -5.697 -0.999 3.935 1.00 94.75 110 GLY A CA 1
ATOM 819 C C . GLY A 1 110 ? -4.685 -1.881 4.655 1.00 94.75 110 GLY A C 1
ATOM 820 O O . GLY A 1 110 ? -3.564 -1.449 4.893 1.00 94.75 110 GLY A O 1
ATOM 821 N N . ILE A 1 111 ? -5.054 -3.101 5.038 1.00 95.62 111 ILE A N 1
ATOM 822 C CA . ILE A 1 111 ? -4.224 -3.947 5.913 1.00 95.62 111 ILE A CA 1
ATOM 823 C C . ILE A 1 111 ? -3.969 -5.284 5.222 1.00 95.62 111 ILE A C 1
ATOM 825 O O . ILE A 1 111 ? -4.916 -5.965 4.833 1.00 95.62 111 ILE A O 1
ATOM 829 N N . ARG A 1 112 ? -2.703 -5.704 5.111 1.00 96.88 112 ARG A N 1
ATOM 830 C CA . ARG A 1 112 ? -2.319 -7.016 4.547 1.00 96.88 112 ARG A CA 1
ATOM 831 C C . ARG A 1 112 ? -2.792 -7.226 3.108 1.00 96.88 112 ARG A C 1
ATOM 833 O O . ARG A 1 112 ? -3.418 -8.243 2.805 1.00 96.88 112 ARG A O 1
ATOM 840 N N . ALA A 1 113 ? -2.504 -6.275 2.220 1.00 97.75 113 ALA A N 1
ATOM 841 C CA . ALA A 1 113 ? -2.779 -6.453 0.795 1.00 97.75 113 ALA A CA 1
ATOM 842 C C . ALA A 1 113 ? -1.556 -6.995 0.055 1.00 97.75 113 ALA A C 1
ATOM 844 O O . ALA A 1 113 ? -0.411 -6.613 0.315 1.00 97.75 113 ALA A O 1
ATOM 845 N N . GLN A 1 114 ? -1.814 -7.894 -0.888 1.00 98.62 114 GLN A N 1
ATOM 846 C CA . GLN A 1 114 ? -0.792 -8.534 -1.700 1.00 98.62 114 GLN A CA 1
ATOM 847 C C . GLN A 1 114 ? -1.084 -8.315 -3.179 1.00 98.62 114 GLN A C 1
ATOM 849 O O . GLN A 1 114 ? -2.148 -8.680 -3.670 1.00 98.62 114 GLN A O 1
ATOM 854 N N . PHE A 1 115 ? -0.107 -7.769 -3.890 1.00 98.81 115 PHE A N 1
ATOM 855 C CA . PHE A 1 115 ? -0.105 -7.599 -5.334 1.00 98.81 115 PHE A CA 1
ATOM 856 C C . PHE A 1 115 ? 0.970 -8.515 -5.906 1.00 98.81 115 PHE A C 1
ATOM 858 O O . PHE A 1 115 ? 2.163 -8.282 -5.690 1.00 98.81 115 PHE A O 1
ATOM 865 N N . LEU A 1 116 ? 0.555 -9.578 -6.589 1.00 98.88 116 LEU A N 1
ATOM 866 C CA . LEU A 1 116 ? 1.434 -10.674 -6.988 1.00 98.88 116 LEU A CA 1
ATOM 867 C C . LEU A 1 116 ? 1.335 -10.943 -8.488 1.00 98.88 116 LEU A C 1
ATOM 869 O O . LEU A 1 116 ? 0.238 -11.089 -9.011 1.00 98.88 116 LEU A O 1
ATOM 873 N N . ASP A 1 117 ? 2.463 -11.070 -9.181 1.00 98.88 117 ASP A N 1
ATOM 874 C CA . ASP A 1 117 ? 2.485 -11.583 -10.562 1.00 98.88 117 ASP A CA 1
ATOM 875 C C . ASP A 1 117 ? 1.609 -10.785 -11.561 1.00 98.88 117 ASP A C 1
ATOM 877 O O . ASP A 1 117 ? 1.191 -11.312 -12.591 1.00 98.88 117 ASP A O 1
ATOM 881 N N . ASN A 1 118 ? 1.298 -9.515 -11.270 1.00 98.81 118 ASN A N 1
ATOM 882 C CA . ASN A 1 118 ? 0.485 -8.677 -12.155 1.00 98.81 118 ASN A CA 1
ATOM 883 C C . ASN A 1 118 ? 1.337 -8.046 -13.260 1.00 98.81 118 ASN A C 1
ATOM 885 O O . ASN A 1 118 ? 2.527 -7.792 -13.065 1.00 98.81 118 ASN A O 1
ATOM 889 N N . VAL A 1 119 ? 0.714 -7.730 -14.394 1.00 98.31 119 VAL A N 1
ATOM 890 C CA . VAL A 1 119 ? 1.372 -7.124 -15.556 1.00 98.31 119 VAL A CA 1
ATOM 891 C C . VAL A 1 119 ? 0.637 -5.858 -15.987 1.00 98.31 119 VAL A C 1
ATOM 893 O O . VAL A 1 119 ? -0.565 -5.890 -16.234 1.00 98.31 119 VAL A O 1
ATOM 896 N N . ILE A 1 120 ? 1.370 -4.760 -16.143 1.00 96.75 120 ILE A N 1
ATOM 897 C CA . ILE A 1 120 ? 0.941 -3.587 -16.914 1.00 96.75 120 ILE A CA 1
ATOM 898 C C . ILE A 1 120 ? 1.768 -3.574 -18.200 1.00 96.75 120 ILE A C 1
ATOM 900 O O . ILE A 1 120 ? 2.993 -3.481 -18.126 1.00 96.75 120 ILE A O 1
ATOM 904 N N . THR A 1 121 ? 1.131 -3.691 -19.368 1.00 95.81 121 THR A N 1
ATOM 905 C CA . THR A 1 121 ? 1.854 -3.669 -20.656 1.00 95.81 121 THR A CA 1
ATOM 906 C C . THR A 1 121 ? 2.170 -2.243 -21.105 1.00 95.81 121 THR A C 1
ATOM 908 O O . THR A 1 121 ? 3.281 -1.933 -21.532 1.00 95.81 121 THR A O 1
ATOM 911 N N . GLU A 1 122 ? 1.199 -1.350 -20.956 1.00 91.19 122 GLU A N 1
ATOM 912 C CA . GLU A 1 122 ? 1.287 0.049 -21.358 1.00 91.19 122 GLU A CA 1
ATOM 913 C C . GLU A 1 122 ? 0.719 0.906 -20.234 1.00 91.19 122 GLU A C 1
ATOM 915 O O . GLU A 1 122 ? -0.491 0.941 -20.009 1.00 91.19 122 GLU A O 1
ATOM 920 N N . GLY A 1 123 ? 1.606 1.552 -19.477 1.00 77.69 123 GLY A N 1
ATOM 921 C CA . GLY A 1 123 ? 1.230 2.332 -18.309 1.00 77.69 123 GLY A CA 1
ATOM 922 C C . GLY A 1 123 ? 0.611 3.679 -18.668 1.00 77.69 123 GLY A C 1
ATOM 923 O O . GLY A 1 123 ? 1.290 4.702 -18.663 1.00 77.69 123 GLY A O 1
ATOM 924 N N . ILE A 1 124 ? -0.689 3.709 -18.945 1.00 79.94 124 ILE A N 1
ATOM 925 C CA . ILE A 1 124 ? -1.435 4.964 -19.072 1.00 79.94 124 ILE A CA 1
ATOM 926 C C . ILE A 1 124 ? -2.562 4.962 -18.047 1.00 79.94 124 ILE A C 1
ATOM 928 O O . ILE A 1 124 ? -3.540 4.231 -18.171 1.00 79.94 124 ILE A O 1
ATOM 932 N N . ASN A 1 125 ? -2.434 5.805 -17.027 1.00 72.25 125 ASN A N 1
ATOM 933 C CA . ASN A 1 125 ? -3.430 5.931 -15.976 1.00 72.25 125 ASN A CA 1
ATOM 934 C C . ASN A 1 125 ? -4.279 7.190 -16.158 1.00 72.25 125 ASN A C 1
ATOM 936 O O . ASN A 1 125 ? -3.761 8.294 -16.366 1.00 72.25 125 ASN A O 1
ATOM 940 N N . TRP A 1 126 ? -5.585 7.007 -15.971 1.00 66.38 126 TRP A N 1
ATOM 941 C CA . TRP A 1 126 ? -6.568 8.071 -15.835 1.00 66.38 126 TRP A CA 1
ATOM 942 C C . TRP A 1 126 ? -7.042 8.118 -14.379 1.00 66.38 126 TRP A C 1
ATOM 944 O O . TRP A 1 126 ? -7.792 7.262 -13.913 1.00 66.38 126 TRP A O 1
ATOM 954 N N . GLY A 1 127 ? -6.583 9.125 -13.632 1.00 58.66 127 GLY A N 1
ATOM 955 C CA . GLY A 1 127 ? -7.040 9.350 -12.259 1.00 58.66 127 GLY A CA 1
ATOM 956 C C . GLY A 1 127 ? -8.471 9.901 -12.196 1.00 58.66 127 GLY A C 1
ATOM 957 O O . GLY A 1 127 ? -9.009 10.388 -13.186 1.00 58.66 127 GLY A O 1
ATOM 958 N N . ALA A 1 128 ? -9.059 9.929 -10.993 1.00 48.56 128 ALA A N 1
ATOM 959 C CA . ALA A 1 128 ? -10.393 10.499 -10.733 1.00 48.56 128 ALA A CA 1
ATOM 960 C C . ALA A 1 128 ? -10.530 11.998 -11.103 1.00 48.56 128 ALA A C 1
ATOM 962 O O . ALA A 1 128 ? -11.630 12.545 -11.125 1.00 48.56 128 ALA A O 1
ATOM 963 N N . SER A 1 129 ? -9.416 12.678 -11.394 1.00 42.12 129 SER A N 1
ATOM 964 C CA . SER A 1 129 ? -9.376 14.005 -12.011 1.00 42.12 129 SER A CA 1
ATOM 965 C C . SER A 1 129 ? -9.000 13.830 -13.487 1.00 42.12 129 SER A C 1
ATOM 967 O O . SER A 1 129 ? -7.821 13.702 -13.805 1.00 42.12 129 SER A O 1
ATOM 969 N N . TYR A 1 130 ? -9.997 13.815 -14.371 1.00 42.31 130 TYR A N 1
ATOM 970 C CA . TYR A 1 130 ? -9.947 13.539 -15.821 1.00 42.31 130 TYR A CA 1
ATOM 971 C C . TYR A 1 130 ? -9.044 14.454 -16.684 1.00 42.31 130 TYR A C 1
ATOM 973 O O . TYR A 1 130 ? -9.256 14.572 -17.886 1.00 42.31 130 TYR A O 1
ATOM 981 N N . VAL A 1 131 ? -8.072 15.159 -16.102 1.00 39.31 131 VAL A N 1
ATOM 982 C CA . VAL A 1 131 ? -7.436 16.317 -16.746 1.00 39.31 131 VAL A CA 1
ATOM 983 C C . VAL A 1 131 ? -5.999 16.045 -17.207 1.00 39.31 131 VAL A C 1
ATOM 985 O O . VAL A 1 131 ? -5.520 16.772 -18.068 1.00 39.31 131 VAL A O 1
ATOM 988 N N . PHE A 1 132 ? -5.309 14.989 -16.745 1.00 44.53 132 PHE A N 1
ATOM 989 C CA . PHE A 1 132 ? -3.932 14.714 -17.197 1.00 44.53 132 PHE A CA 1
ATOM 990 C C . PHE A 1 132 ? -3.583 13.217 -17.221 1.00 44.53 132 PHE A C 1
ATOM 992 O O . PHE A 1 132 ? -3.762 12.557 -16.192 1.00 44.53 132 PHE A O 1
ATOM 999 N N . PRO A 1 133 ? -3.027 12.686 -18.330 1.00 54.03 133 PRO A N 1
ATOM 1000 C CA . PRO A 1 133 ? -2.453 11.346 -18.340 1.00 54.03 133 PRO A CA 1
ATOM 1001 C C . PRO A 1 133 ? -1.258 11.291 -17.382 1.00 54.03 133 PRO A C 1
ATOM 1003 O O . PRO A 1 133 ? -0.409 12.187 -17.360 1.00 54.03 133 PRO A O 1
ATOM 1006 N N . ARG A 1 134 ? -1.197 10.234 -16.571 1.00 70.94 134 ARG A N 1
ATOM 1007 C CA . ARG A 1 134 ? -0.062 9.931 -15.688 1.00 70.94 134 ARG A CA 1
ATOM 1008 C C . ARG A 1 134 ? 0.437 8.519 -15.983 1.00 70.94 134 ARG A C 1
ATOM 1010 O O . ARG A 1 134 ? -0.317 7.699 -16.500 1.00 70.94 134 ARG A O 1
ATOM 1017 N N . GLY A 1 135 ? 1.688 8.236 -15.627 1.00 75.38 135 GLY A N 1
ATOM 1018 C CA . GLY A 1 135 ? 2.188 6.862 -15.663 1.00 75.38 135 GLY A CA 1
ATOM 1019 C C . GLY A 1 135 ? 1.371 5.959 -14.736 1.00 75.38 135 GLY A C 1
ATOM 1020 O O . GLY A 1 135 ? 0.927 6.404 -13.670 1.00 75.38 135 GLY A O 1
ATOM 1021 N N . SER A 1 136 ? 1.140 4.714 -15.148 1.00 89.44 136 SER A N 1
ATOM 1022 C CA . SER A 1 136 ? 0.449 3.736 -14.300 1.00 89.44 136 SER A CA 1
ATOM 1023 C C . SER A 1 136 ? 1.327 3.274 -13.153 1.00 89.44 136 SER A C 1
ATOM 1025 O O . SER A 1 136 ? 2.553 3.325 -13.221 1.00 89.44 136 SER A O 1
ATOM 1027 N N . LEU A 1 137 ? 0.698 2.794 -12.088 1.00 92.00 137 LEU A N 1
ATOM 1028 C CA . LEU A 1 137 ? 1.427 2.264 -10.951 1.00 92.00 137 LEU A CA 1
ATOM 1029 C C . LEU A 1 137 ? 0.908 0.908 -10.498 1.00 92.00 137 LEU A C 1
ATOM 1031 O O . LEU A 1 137 ? -0.271 0.582 -10.644 1.00 92.00 137 LEU A O 1
ATOM 1035 N N . ILE A 1 138 ? 1.817 0.138 -9.910 1.00 96.88 138 ILE A N 1
ATOM 1036 C CA . ILE A 1 138 ? 1.471 -0.971 -9.026 1.00 96.88 138 ILE A CA 1
ATOM 1037 C C . ILE A 1 138 ? 1.959 -0.577 -7.637 1.00 96.88 138 ILE A C 1
ATOM 1039 O O . ILE A 1 138 ? 3.162 -0.408 -7.428 1.00 96.88 138 ILE A O 1
ATOM 1043 N N . GLY A 1 139 ? 1.040 -0.345 -6.704 1.00 95.75 139 GLY A N 1
ATOM 1044 C CA . GLY A 1 139 ? 1.426 0.321 -5.466 1.00 95.75 139 GLY A CA 1
ATOM 1045 C C . GLY A 1 139 ? 0.306 0.595 -4.477 1.00 95.75 139 GLY A C 1
ATOM 1046 O O . GLY A 1 139 ? -0.847 0.214 -4.672 1.00 95.75 139 GLY A O 1
ATOM 1047 N N . THR A 1 140 ? 0.662 1.292 -3.406 1.00 94.75 140 THR A N 1
ATOM 1048 C CA . THR A 1 140 ? -0.267 1.717 -2.356 1.00 94.75 140 THR A CA 1
ATOM 1049 C C . THR A 1 140 ? -0.051 3.180 -2.032 1.00 94.75 140 THR A C 1
ATOM 1051 O O . THR A 1 140 ? 1.079 3.664 -2.035 1.00 94.75 140 THR A O 1
ATOM 1054 N N . TYR A 1 141 ? -1.125 3.885 -1.716 1.00 91.31 141 TYR A N 1
ATOM 1055 C CA . TYR A 1 141 ? -1.020 5.226 -1.171 1.00 91.31 141 TYR A CA 1
ATOM 1056 C C . TYR A 1 141 ? -2.252 5.624 -0.382 1.00 91.31 141 TYR A C 1
ATOM 1058 O O . TYR A 1 141 ? -3.323 5.033 -0.517 1.00 91.31 141 TYR A O 1
ATOM 1066 N N . THR A 1 142 ? -2.085 6.662 0.422 1.00 86.94 142 THR A N 1
ATOM 1067 C CA . THR A 1 142 ? -3.178 7.278 1.167 1.00 86.94 142 THR A CA 1
ATOM 1068 C C . THR A 1 142 ? -3.708 8.488 0.408 1.00 86.94 142 THR A C 1
ATOM 1070 O O . THR A 1 142 ? -2.946 9.299 -0.119 1.00 86.94 142 THR A O 1
ATOM 1073 N N . TYR A 1 143 ? -5.029 8.622 0.343 1.00 80.56 143 TYR A N 1
ATOM 1074 C CA . TYR A 1 143 ? -5.725 9.750 -0.267 1.00 80.56 143 TYR A CA 1
ATOM 1075 C C . TYR A 1 143 ? -6.376 10.611 0.834 1.00 80.56 143 TYR A C 1
ATOM 1077 O O . TYR A 1 143 ? -7.079 10.102 1.708 1.00 80.56 143 TYR A O 1
ATOM 1085 N N . THR A 1 144 ? -6.081 11.917 0.838 1.00 69.06 144 THR A N 1
ATOM 1086 C CA . THR A 1 144 ? -6.342 12.855 1.955 1.00 69.06 144 THR A CA 1
ATOM 1087 C C . THR A 1 144 ? -7.816 13.253 2.108 1.00 69.06 144 THR A C 1
ATOM 1089 O O . THR A 1 144 ? -8.509 13.423 1.094 1.00 69.06 144 THR A O 1
ATOM 1092 N N . PRO A 1 145 ? -8.316 13.403 3.369 1.00 56.59 145 PRO A N 1
ATOM 1093 C CA . PRO A 1 145 ? -8.324 14.702 4.066 1.00 56.59 145 PRO A CA 1
ATOM 1094 C C . PRO A 1 145 ? -8.251 14.667 5.630 1.00 56.59 145 PRO A C 1
ATOM 1096 O O . PRO A 1 145 ? -9.043 15.345 6.273 1.00 56.59 145 PRO A O 1
ATOM 1099 N N . LEU A 1 146 ? -7.330 13.946 6.293 1.00 52.31 146 LEU A N 1
ATOM 1100 C CA . LEU A 1 146 ? -7.246 13.986 7.782 1.00 52.31 146 LEU A CA 1
ATOM 1101 C C . LEU A 1 146 ? -6.758 15.305 8.347 1.00 52.31 146 LEU A C 1
ATOM 1103 O O . LEU A 1 146 ? -7.448 15.975 9.116 1.00 52.31 146 LEU A O 1
ATOM 1107 N N . TYR A 1 147 ? -5.569 15.702 7.906 1.00 52.31 147 TYR A N 1
ATOM 1108 C CA . TYR A 1 147 ? -5.027 17.010 8.236 1.00 52.31 147 TYR A CA 1
ATOM 1109 C C . TYR A 1 147 ? -5.842 18.109 7.586 1.00 52.31 147 TYR A C 1
ATOM 1111 O O . TYR A 1 147 ? -5.966 19.185 8.152 1.00 52.31 147 TYR A O 1
ATOM 1119 N N . PHE A 1 148 ? -6.492 17.812 6.460 1.00 55.88 148 PHE A N 1
ATOM 1120 C CA . PHE A 1 148 ? -7.412 18.741 5.837 1.00 55.88 148 PHE A CA 1
ATOM 1121 C C . PHE A 1 148 ? -8.593 19.040 6.767 1.00 55.88 148 PHE A C 1
ATOM 1123 O O . PHE A 1 148 ? -8.901 20.207 6.909 1.00 55.88 148 PHE A O 1
ATOM 1130 N N . GLU A 1 149 ? -9.203 18.080 7.476 1.00 65.69 149 GLU A N 1
ATOM 1131 C CA . GLU A 1 149 ? -10.362 18.395 8.330 1.00 65.69 149 GLU A CA 1
ATOM 1132 C C . GLU A 1 149 ? -9.972 19.171 9.596 1.00 65.69 149 GLU A C 1
ATOM 1134 O O . GLU A 1 149 ? -10.593 20.193 9.874 1.00 65.69 149 GLU A O 1
ATOM 1139 N N . ARG A 1 150 ? -8.902 18.797 10.321 1.00 75.62 150 ARG A N 1
ATOM 1140 C CA . ARG A 1 150 ? -8.432 19.600 11.477 1.00 75.62 150 ARG A CA 1
ATOM 1141 C C . ARG A 1 150 ? -7.967 20.996 11.048 1.00 75.62 150 ARG A C 1
ATOM 1143 O O . ARG A 1 150 ? -8.309 21.982 11.703 1.00 75.62 150 ARG A O 1
ATOM 1150 N N . VAL A 1 151 ? -7.216 21.105 9.945 1.00 71.94 151 VAL A N 1
ATOM 1151 C CA . VAL A 1 151 ? -6.745 22.394 9.401 1.00 71.94 151 VAL A CA 1
ATOM 1152 C C . VAL A 1 151 ? -7.904 23.210 8.831 1.00 71.94 151 VAL A C 1
ATOM 1154 O O . VAL A 1 151 ? -7.950 24.411 9.066 1.00 71.94 151 VAL A O 1
ATOM 1157 N N . ILE A 1 152 ? -8.880 22.597 8.155 1.00 69.44 152 ILE A N 1
ATOM 1158 C CA . ILE A 1 152 ? -10.116 23.260 7.712 1.00 69.44 152 ILE A CA 1
ATOM 1159 C C . ILE A 1 152 ? -10.886 23.768 8.920 1.00 69.44 152 ILE A C 1
ATOM 1161 O O . ILE A 1 152 ? -11.279 24.931 8.919 1.00 69.44 152 ILE A O 1
ATOM 1165 N N . GLN A 1 153 ? -11.118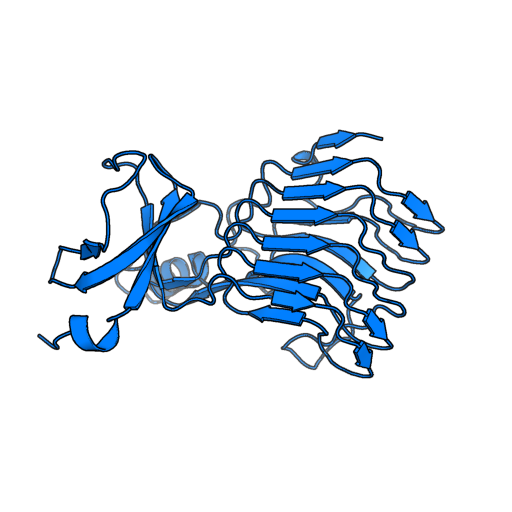 22.919 9.925 1.00 74.31 153 GLN A N 1
ATOM 1166 C CA . GLN A 1 153 ? -11.849 23.284 11.134 1.00 74.31 153 GLN A CA 1
ATOM 1167 C C . GLN A 1 153 ? -11.162 24.484 11.789 1.00 74.31 153 GLN A C 1
ATOM 1169 O O . GLN A 1 153 ? -11.799 25.517 11.987 1.00 74.31 153 GLN A O 1
ATOM 1174 N N . LYS A 1 154 ? -9.836 24.423 11.970 1.00 80.62 154 LYS A N 1
ATOM 1175 C CA . LYS A 1 154 ? -9.024 25.538 12.478 1.00 80.62 154 LYS A CA 1
ATOM 1176 C C . LYS A 1 154 ? -9.132 26.800 11.609 1.00 80.62 154 LYS A C 1
ATOM 1178 O O . LYS A 1 154 ? -9.406 27.872 12.141 1.00 80.62 154 LYS A O 1
ATOM 1183 N N . ASN A 1 155 ? -8.973 26.691 10.289 1.00 77.56 155 ASN A N 1
ATOM 1184 C CA . ASN A 1 155 ? -9.022 27.822 9.351 1.00 77.56 155 ASN A CA 1
ATOM 1185 C C . ASN A 1 155 ? -10.422 28.447 9.243 1.00 77.56 155 ASN A C 1
ATOM 1187 O O . ASN A 1 155 ? -10.544 29.639 8.973 1.00 77.56 155 ASN A O 1
ATOM 1191 N N . LYS A 1 156 ? -11.4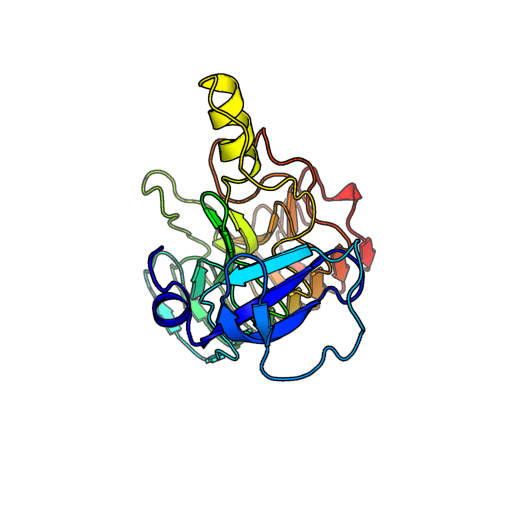79 27.660 9.471 1.00 79.06 156 LYS A N 1
ATOM 1192 C CA . LYS A 1 156 ? -12.873 28.121 9.537 1.00 79.06 156 LYS A CA 1
ATOM 1193 C C . LYS A 1 156 ? -13.281 28.610 10.933 1.00 79.06 156 LYS A C 1
ATOM 1195 O O . LYS A 1 156 ? -14.430 29.009 11.103 1.00 79.06 156 LYS A O 1
ATOM 1200 N N . GLY A 1 157 ? -12.394 28.550 11.932 1.00 83.44 157 GLY A N 1
ATOM 1201 C CA . GLY A 1 157 ? -12.720 28.871 13.327 1.00 83.44 157 GLY A CA 1
ATOM 1202 C C . GLY A 1 157 ? -13.728 27.907 13.970 1.00 83.44 157 GLY A C 1
ATOM 1203 O O . GLY A 1 157 ? -14.413 28.276 14.920 1.00 83.44 157 GLY A O 1
ATOM 1204 N N . GLN A 1 158 ? -13.856 26.692 13.436 1.00 83.06 158 GLN A N 1
ATOM 1205 C CA . GLN A 1 158 ? -14.710 25.633 13.967 1.00 83.06 158 GLN A CA 1
ATOM 1206 C C . GLN A 1 158 ? -13.976 24.845 15.067 1.00 83.06 158 GLN A C 1
ATOM 1208 O O . GLN A 1 158 ? -12.747 24.733 15.023 1.00 83.06 158 GLN A O 1
ATOM 1213 N N . PRO A 1 159 ? -14.700 24.266 16.044 1.00 83.12 159 PRO A N 1
ATOM 1214 C CA . PRO A 1 159 ? -14.110 23.341 17.005 1.00 83.12 159 PRO A CA 1
ATOM 1215 C C . PRO A 1 159 ? -13.410 22.183 16.289 1.00 83.12 159 PRO A C 1
ATOM 1217 O O . PRO A 1 159 ? -13.994 21.561 15.402 1.00 83.12 159 PRO A O 1
ATOM 1220 N N . VAL A 1 160 ? -12.170 21.892 16.687 1.00 80.56 160 VAL A N 1
ATOM 1221 C CA . VAL A 1 160 ? -11.416 20.762 16.137 1.00 80.56 160 VAL A CA 1
ATOM 1222 C C . VAL A 1 160 ? -11.922 19.478 16.786 1.00 80.56 160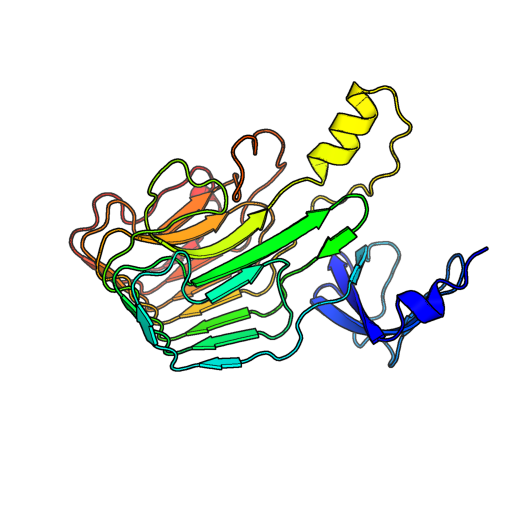 VAL A C 1
ATOM 1224 O O . VAL A 1 160 ? -11.644 19.224 17.956 1.00 80.56 160 VAL A O 1
ATOM 1227 N N . THR A 1 161 ? -12.687 18.692 16.034 1.00 77.12 161 THR A N 1
ATOM 1228 C CA . THR A 1 161 ? -13.259 17.411 16.483 1.00 77.12 161 THR A CA 1
ATOM 1229 C C . THR A 1 161 ? -12.627 16.211 15.794 1.00 77.12 161 THR A C 1
ATOM 1231 O O . THR A 1 161 ? -12.773 15.091 16.279 1.00 77.12 161 THR A O 1
ATOM 1234 N N . ALA A 1 162 ? -11.922 16.429 14.679 1.00 73.19 162 ALA A N 1
ATOM 1235 C CA . ALA A 1 162 ? -11.254 15.353 13.965 1.00 73.19 162 ALA A CA 1
ATOM 1236 C C . ALA A 1 162 ? -10.109 14.752 14.817 1.00 73.19 162 ALA A C 1
ATOM 1238 O O . ALA A 1 162 ? -9.346 15.515 15.433 1.00 73.19 162 ALA A O 1
ATOM 1239 N N . PRO A 1 163 ? -9.981 13.409 14.865 1.00 76.81 163 PRO A N 1
ATOM 1240 C CA . PRO A 1 163 ? -8.963 12.737 15.670 1.00 76.81 163 PRO A CA 1
ATOM 1241 C C . PRO A 1 163 ? -7.529 13.104 15.272 1.00 76.81 163 PRO A C 1
ATOM 1243 O O . PRO A 1 163 ? -7.234 13.367 14.107 1.00 76.81 163 PRO A O 1
ATOM 1246 N N . ASP A 1 164 ? -6.633 13.092 16.259 1.00 78.88 164 ASP A N 1
ATOM 1247 C CA . ASP A 1 164 ? -5.214 13.414 16.097 1.00 78.88 164 ASP A CA 1
ATOM 1248 C C . ASP A 1 164 ? -4.395 12.161 15.759 1.00 78.88 164 ASP A C 1
ATOM 1250 O O . ASP A 1 164 ? -3.804 11.531 16.635 1.00 78.88 164 ASP A O 1
ATOM 1254 N N . TYR A 1 165 ? -4.454 11.730 14.499 1.00 82.88 165 TYR A N 1
ATOM 1255 C CA . TYR A 1 165 ? -3.812 10.497 14.045 1.00 82.88 165 TYR A CA 1
ATOM 1256 C C . TYR A 1 165 ? -2.730 10.770 12.998 1.00 82.88 165 TYR A C 1
ATOM 1258 O O . TYR A 1 165 ? -3.009 11.290 11.916 1.00 82.88 165 TYR A O 1
ATOM 1266 N N . HIS A 1 166 ? -1.501 10.359 13.308 1.00 80.94 166 HIS A N 1
ATOM 1267 C CA . HIS A 1 166 ? -0.316 10.509 12.451 1.00 80.94 166 HIS A CA 1
ATOM 1268 C C . HIS A 1 166 ? 0.231 9.161 11.943 1.00 80.94 166 HIS A C 1
ATOM 1270 O O . HIS A 1 166 ? 1.239 9.127 11.242 1.00 80.94 166 HIS A O 1
ATOM 1276 N N . GLY A 1 167 ? -0.400 8.045 12.318 1.00 86.31 167 GLY A N 1
ATOM 1277 C CA . GLY A 1 167 ? 0.073 6.705 11.979 1.00 86.31 167 GLY A CA 1
ATOM 1278 C C . GLY A 1 167 ? -0.261 6.270 10.542 1.00 86.31 167 GLY A C 1
ATOM 1279 O O . GLY A 1 167 ? -0.930 6.981 9.794 1.00 86.31 167 GLY A O 1
ATOM 1280 N N . PRO A 1 168 ? 0.193 5.086 10.116 1.00 88.75 168 PRO A N 1
ATOM 1281 C CA . PRO A 1 168 ? -0.038 4.584 8.766 1.00 88.75 168 PRO A CA 1
ATOM 1282 C C . PRO A 1 168 ? -1.474 4.074 8.551 1.00 88.75 168 PRO A C 1
ATOM 1284 O O . PRO A 1 168 ? -2.030 3.349 9.368 1.00 88.75 168 PRO A O 1
ATOM 1287 N N . LEU A 1 169 ? -2.058 4.372 7.385 1.00 90.00 169 LEU A N 1
ATOM 1288 C CA . LEU A 1 169 ? -3.366 3.851 6.969 1.00 90.00 169 LEU A CA 1
ATOM 1289 C C . LEU A 1 169 ? -3.288 2.649 6.039 1.00 90.00 169 LEU A C 1
ATOM 1291 O O . LEU A 1 169 ? -4.222 1.848 6.018 1.00 90.00 169 LEU A O 1
ATOM 1295 N N . ALA A 1 170 ? -2.200 2.516 5.281 1.00 92.12 170 ALA A N 1
ATOM 1296 C CA . ALA A 1 170 ? -1.888 1.283 4.571 1.00 92.12 170 ALA A CA 1
ATOM 1297 C C . ALA A 1 170 ? -0.745 0.557 5.282 1.00 92.12 170 ALA A C 1
ATOM 1299 O O . ALA A 1 170 ? 0.340 1.118 5.394 1.00 92.12 170 ALA A O 1
ATOM 1300 N N . VAL A 1 171 ? -0.973 -0.673 5.737 1.00 94.12 171 VAL A N 1
ATOM 1301 C CA . VAL A 1 171 ? -0.016 -1.441 6.551 1.00 94.12 171 VAL A CA 1
ATOM 1302 C C . VAL A 1 171 ? 0.137 -2.855 5.989 1.00 94.12 171 VAL A C 1
ATOM 1304 O O . VAL A 1 171 ? -0.826 -3.427 5.465 1.00 94.12 171 VAL A O 1
ATOM 1307 N N . ASP A 1 172 ? 1.339 -3.419 6.106 1.00 96.06 172 ASP A N 1
ATOM 1308 C CA . ASP A 1 172 ? 1.692 -4.798 5.731 1.00 96.06 172 ASP A CA 1
ATOM 1309 C C . ASP A 1 172 ? 1.435 -5.103 4.247 1.00 96.06 172 ASP A C 1
ATOM 1311 O O . ASP A 1 172 ? 0.648 -5.980 3.891 1.00 96.06 172 ASP A O 1
ATOM 1315 N N . GLN A 1 173 ? 2.073 -4.354 3.353 1.00 96.88 173 GLN A N 1
ATOM 1316 C CA . GLN A 1 173 ? 1.795 -4.420 1.916 1.00 96.88 173 GLN A CA 1
ATOM 1317 C C . GLN A 1 173 ? 2.903 -5.176 1.179 1.00 96.88 173 GLN A C 1
ATOM 1319 O O . GLN A 1 173 ? 4.087 -4.871 1.329 1.00 96.88 173 GLN A O 1
ATOM 1324 N N . VAL A 1 174 ? 2.532 -6.149 0.342 1.00 98.62 174 VAL A N 1
ATOM 1325 C CA . VAL A 1 174 ? 3.496 -6.935 -0.445 1.00 98.62 174 VAL A CA 1
ATOM 1326 C C . VAL A 1 174 ? 3.234 -6.769 -1.933 1.00 98.62 174 VAL A C 1
ATOM 1328 O O . VAL A 1 174 ? 2.179 -7.135 -2.436 1.00 98.62 174 VAL A O 1
ATOM 1331 N N . PHE A 1 175 ? 4.245 -6.303 -2.652 1.00 98.81 175 PHE A N 1
ATOM 1332 C CA . PHE A 1 175 ? 4.282 -6.181 -4.101 1.00 98.81 175 PHE A CA 1
ATOM 1333 C C . PHE A 1 175 ? 5.394 -7.082 -4.619 1.00 98.81 175 PHE A C 1
ATOM 1335 O O . PHE A 1 175 ? 6.574 -6.743 -4.523 1.00 98.81 175 PHE A O 1
ATOM 1342 N N . ARG A 1 176 ? 5.039 -8.256 -5.146 1.00 98.81 176 ARG A N 1
ATOM 1343 C CA . ARG A 1 176 ? 6.028 -9.265 -5.532 1.00 98.81 176 ARG A CA 1
ATOM 1344 C C . ARG A 1 176 ? 5.819 -9.779 -6.950 1.00 98.81 176 ARG A C 1
ATOM 1346 O O . ARG A 1 176 ? 4.699 -10.113 -7.318 1.00 98.81 176 ARG A O 1
ATOM 1353 N N . ARG A 1 177 ? 6.908 -9.897 -7.721 1.00 98.81 177 ARG A N 1
ATOM 1354 C CA . ARG A 1 177 ? 6.900 -10.433 -9.102 1.00 98.81 177 ARG A CA 1
ATOM 1355 C C . ARG A 1 177 ? 5.941 -9.718 -10.056 1.00 98.81 177 ARG A C 1
ATOM 1357 O O . ARG A 1 177 ? 5.535 -10.266 -11.073 1.00 98.81 177 ARG A O 1
ATOM 1364 N N . ASN A 1 178 ? 5.584 -8.479 -9.739 1.00 98.81 178 ASN A N 1
ATOM 1365 C CA . ASN A 1 178 ? 4.819 -7.653 -10.657 1.00 98.81 178 ASN A CA 1
ATOM 1366 C C . ASN A 1 178 ? 5.724 -7.144 -11.779 1.00 98.81 178 ASN A C 1
ATOM 1368 O O . ASN A 1 178 ? 6.936 -7.015 -11.600 1.00 98.81 178 ASN A O 1
ATOM 1372 N N . ARG A 1 179 ? 5.128 -6.818 -12.919 1.00 98.62 179 ARG A N 1
ATOM 1373 C CA . ARG A 1 179 ? 5.834 -6.339 -14.098 1.00 98.62 179 ARG A CA 1
ATOM 1374 C C . ARG A 1 179 ? 5.152 -5.120 -14.686 1.00 98.62 179 ARG A C 1
ATOM 1376 O O . ARG A 1 179 ? 3.935 -5.105 -14.858 1.00 98.62 179 ARG A O 1
ATOM 1383 N N . ILE A 1 180 ? 5.952 -4.129 -15.039 1.00 97.81 180 ILE A N 1
ATOM 1384 C CA . ILE A 1 180 ? 5.525 -2.957 -15.793 1.00 97.81 180 ILE A CA 1
ATOM 1385 C C . ILE A 1 180 ? 6.400 -2.894 -17.040 1.00 97.81 180 ILE A C 1
ATOM 1387 O O . ILE A 1 180 ? 7.604 -2.682 -16.932 1.00 97.81 180 ILE A O 1
ATOM 1391 N N . GLU A 1 181 ? 5.811 -3.117 -18.212 1.00 97.75 181 GLU A N 1
ATOM 1392 C CA . GLU A 1 181 ? 6.560 -3.178 -19.474 1.00 97.75 181 GLU A CA 1
ATOM 1393 C C . GLU A 1 181 ? 6.884 -1.781 -20.025 1.00 97.75 181 GLU A C 1
ATOM 1395 O O . GLU A 1 181 ? 7.893 -1.609 -20.704 1.00 97.75 181 GLU A O 1
ATOM 1400 N N . SER A 1 182 ? 6.057 -0.770 -19.732 1.00 94.94 182 SER A N 1
ATOM 1401 C CA . SER A 1 182 ? 6.331 0.621 -20.105 1.00 94.94 182 SER A CA 1
ATOM 1402 C C . SER A 1 182 ? 5.480 1.624 -19.324 1.00 94.94 182 SER A C 1
ATOM 1404 O O . SER A 1 182 ? 4.426 1.284 -18.784 1.00 94.94 182 SER A O 1
ATOM 1406 N N . ALA A 1 183 ? 5.933 2.881 -19.309 1.00 90.38 183 ALA A N 1
ATOM 1407 C CA . ALA A 1 183 ? 5.181 4.050 -18.843 1.00 90.38 183 ALA A CA 1
ATOM 1408 C C . ALA A 1 183 ? 4.577 3.942 -17.422 1.00 90.38 183 ALA A C 1
ATOM 1410 O O . ALA A 1 183 ? 3.571 4.575 -17.114 1.00 90.38 183 ALA A O 1
ATOM 1411 N N . GLY A 1 184 ? 5.207 3.204 -16.508 1.00 92.25 184 GLY A N 1
ATOM 1412 C CA . GLY A 1 184 ? 4.722 3.097 -15.132 1.00 92.25 184 GLY A CA 1
ATOM 1413 C C . GLY A 1 184 ? 5.818 2.876 -14.103 1.00 92.25 184 GLY A C 1
ATOM 1414 O O . GLY A 1 184 ? 6.997 2.851 -14.437 1.00 92.25 184 GLY A O 1
ATOM 1415 N N . ASN A 1 185 ? 5.433 2.740 -12.837 1.00 95.31 185 ASN A N 1
ATOM 1416 C CA . ASN A 1 185 ? 6.369 2.524 -11.737 1.00 95.31 185 ASN A CA 1
ATOM 1417 C C . ASN A 1 185 ? 5.732 1.754 -10.572 1.00 95.31 185 ASN A C 1
ATOM 1419 O O . ASN A 1 185 ? 4.515 1.736 -10.389 1.00 95.31 185 ASN A O 1
ATOM 1423 N N . PHE A 1 186 ? 6.564 1.153 -9.728 1.00 97.38 186 PHE A N 1
ATOM 1424 C CA . PHE A 1 186 ? 6.138 0.774 -8.385 1.00 97.38 186 PHE A CA 1
ATOM 1425 C C . PHE A 1 186 ? 6.024 2.016 -7.506 1.00 97.38 186 PHE A C 1
ATOM 1427 O O . PHE A 1 186 ? 6.825 2.945 -7.645 1.00 97.38 186 PHE A O 1
ATOM 1434 N N . TYR A 1 187 ? 5.017 2.063 -6.633 1.00 95.56 187 TYR A N 1
ATOM 1435 C CA . TYR A 1 187 ? 4.691 3.288 -5.902 1.00 95.56 187 TYR A CA 1
ATOM 1436 C C . TYR A 1 187 ? 4.283 3.051 -4.450 1.00 95.56 187 TYR A C 1
ATOM 1438 O O . TYR A 1 187 ? 3.420 2.218 -4.164 1.00 95.56 187 TYR A O 1
ATOM 1446 N N . ALA A 1 188 ? 4.855 3.850 -3.551 1.00 94.56 188 ALA A N 1
ATOM 1447 C CA . ALA A 1 188 ? 4.357 4.037 -2.195 1.00 94.56 188 ALA A CA 1
ATOM 1448 C C . ALA A 1 188 ? 4.283 5.536 -1.879 1.00 94.56 188 ALA A C 1
ATOM 1450 O O . ALA A 1 188 ? 5.266 6.251 -2.080 1.00 94.56 188 ALA A O 1
ATOM 1451 N N . GLY A 1 189 ? 3.140 6.005 -1.378 1.00 91.00 189 GLY A N 1
ATOM 1452 C CA . GLY A 1 189 ? 2.932 7.427 -1.090 1.00 91.00 189 GLY A CA 1
ATOM 1453 C C . GLY A 1 189 ? 2.053 7.698 0.128 1.00 91.00 189 GLY A C 1
ATOM 1454 O O . GLY A 1 189 ? 1.073 6.988 0.356 1.00 91.00 189 GLY A O 1
ATOM 1455 N N . GLY A 1 190 ? 2.356 8.748 0.888 1.00 88.31 190 GLY A N 1
ATOM 1456 C CA . GLY A 1 190 ? 1.563 9.157 2.050 1.00 88.31 190 GLY A CA 1
ATOM 1457 C C . GLY A 1 190 ? 1.729 8.258 3.277 1.00 88.31 190 GLY A C 1
ATOM 1458 O O . GLY A 1 190 ? 2.782 7.667 3.504 1.00 88.31 190 GLY A O 1
ATOM 1459 N N . MET A 1 191 ? 0.670 8.166 4.087 1.00 89.00 191 MET A N 1
ATOM 1460 C CA . MET A 1 191 ? 0.653 7.463 5.380 1.00 89.00 191 MET A CA 1
ATOM 1461 C C . MET A 1 191 ? 0.606 5.942 5.191 1.00 89.00 191 MET A C 1
ATOM 1463 O O . MET A 1 191 ? -0.456 5.325 5.312 1.00 89.00 191 MET A O 1
ATOM 1467 N N . VAL A 1 192 ? 1.741 5.339 4.854 1.00 91.19 192 VAL A N 1
ATOM 1468 C CA . VAL A 1 192 ? 1.859 3.907 4.559 1.00 91.19 192 VAL A CA 1
ATOM 1469 C C . VAL A 1 192 ? 3.061 3.303 5.289 1.00 91.19 192 VAL A C 1
ATOM 1471 O O . VAL A 1 192 ? 4.072 3.975 5.483 1.00 91.19 192 VAL A O 1
ATOM 1474 N N . SER A 1 193 ? 2.976 2.042 5.706 1.00 94.12 193 SER A N 1
ATOM 1475 C CA . SER A 1 193 ? 4.054 1.370 6.435 1.00 94.12 193 SER A CA 1
ATOM 1476 C C . SER A 1 193 ? 4.204 -0.106 6.083 1.00 94.12 193 SER A C 1
ATOM 1478 O O . SER A 1 193 ? 3.283 -0.741 5.562 1.00 94.12 193 SER A O 1
ATOM 1480 N N . ASN A 1 194 ? 5.385 -0.643 6.402 1.00 96.69 194 ASN A N 1
ATOM 1481 C CA . ASN A 1 194 ? 5.755 -2.048 6.244 1.00 96.69 194 ASN A CA 1
ATOM 1482 C C . ASN A 1 194 ? 5.464 -2.569 4.829 1.00 96.69 194 ASN A C 1
ATOM 1484 O O . ASN A 1 194 ? 4.556 -3.374 4.598 1.00 96.69 194 ASN A O 1
ATOM 1488 N N . ILE A 1 195 ? 6.226 -2.049 3.866 1.00 97.56 195 ILE A N 1
ATOM 1489 C CA . ILE A 1 195 ? 6.023 -2.303 2.439 1.00 97.56 195 ILE A CA 1
ATOM 1490 C C . ILE A 1 195 ? 7.188 -3.105 1.884 1.00 97.56 195 ILE A C 1
ATOM 1492 O O . ILE A 1 195 ? 8.350 -2.753 2.083 1.00 97.56 195 ILE A O 1
ATOM 1496 N N . LEU A 1 196 ? 6.876 -4.135 1.103 1.00 98.62 196 LEU A N 1
ATOM 1497 C CA . LEU A 1 196 ? 7.855 -4.904 0.349 1.00 98.62 196 LEU A CA 1
ATOM 1498 C C . LEU A 1 196 ? 7.619 -4.769 -1.156 1.00 98.62 196 LEU A C 1
ATOM 1500 O O . LEU A 1 196 ? 6.599 -5.235 -1.653 1.00 98.62 196 LEU A O 1
ATOM 1504 N N . PHE A 1 197 ? 8.600 -4.234 -1.886 1.00 98.69 197 PHE A N 1
ATOM 1505 C CA . PHE A 1 197 ? 8.709 -4.379 -3.341 1.00 98.69 197 PHE A CA 1
ATOM 1506 C C . PHE A 1 197 ? 9.793 -5.405 -3.663 1.00 98.69 197 PHE A C 1
ATOM 1508 O O . PHE A 1 197 ? 10.979 -5.145 -3.438 1.00 98.69 197 PHE A O 1
ATOM 1515 N N . GLU A 1 198 ? 9.413 -6.568 -4.187 1.00 98.62 198 GLU A N 1
ATOM 1516 C CA . GLU A 1 198 ? 10.340 -7.679 -4.397 1.00 98.62 198 GLU A CA 1
ATOM 1517 C C . GLU A 1 198 ? 10.205 -8.377 -5.748 1.00 98.62 198 GLU A C 1
ATOM 1519 O O . GLU A 1 198 ? 9.108 -8.738 -6.166 1.00 98.62 198 GLU A O 1
ATOM 1524 N N . ALA A 1 199 ? 11.345 -8.710 -6.362 1.00 98.50 199 ALA A N 1
ATOM 1525 C CA . ALA A 1 199 ? 11.400 -9.589 -7.534 1.00 98.50 199 ALA A CA 1
ATOM 1526 C C . ALA A 1 199 ? 10.529 -9.113 -8.709 1.00 98.50 199 ALA A C 1
ATOM 1528 O O . ALA A 1 199 ? 10.116 -9.927 -9.528 1.00 98.50 199 ALA A O 1
ATOM 1529 N N . GLY A 1 200 ? 10.201 -7.822 -8.756 1.00 98.62 200 GLY A N 1
ATOM 1530 C CA . GLY A 1 200 ? 9.444 -7.214 -9.835 1.00 98.62 200 GLY A CA 1
ATOM 1531 C C . GLY A 1 200 ? 10.349 -6.675 -10.935 1.00 98.62 200 GLY A C 1
ATOM 1532 O O . GLY A 1 200 ? 11.562 -6.532 -10.761 1.00 98.62 200 GLY A O 1
ATOM 1533 N N . GLU A 1 201 ? 9.740 -6.344 -12.065 1.00 98.62 201 GLU A N 1
ATOM 1534 C CA . GLU A 1 201 ? 10.438 -5.783 -13.217 1.00 98.62 201 GLU A CA 1
ATOM 1535 C C . GLU A 1 201 ? 9.759 -4.491 -13.671 1.00 98.62 201 GLU A C 1
ATOM 1537 O O . GLU A 1 201 ? 8.533 -4.435 -13.798 1.00 98.62 201 GLU A O 1
ATOM 1542 N N . VAL A 1 202 ? 10.556 -3.457 -13.929 1.00 98.19 202 VAL A N 1
ATOM 1543 C CA . VAL A 1 202 ? 10.089 -2.227 -14.574 1.00 98.19 202 VAL A CA 1
ATOM 1544 C C . VAL A 1 202 ? 10.953 -1.966 -15.798 1.00 98.19 202 VAL A C 1
ATOM 1546 O O . VAL A 1 202 ? 12.180 -1.875 -15.701 1.00 98.19 202 VAL A O 1
ATOM 1549 N N . ASN A 1 203 ? 10.295 -1.844 -16.944 1.00 98.19 203 ASN A N 1
ATOM 1550 C CA . ASN A 1 203 ? 10.911 -1.662 -18.246 1.00 98.19 203 ASN A CA 1
ATOM 1551 C C . ASN A 1 203 ? 10.450 -0.332 -18.863 1.00 98.19 203 ASN A C 1
ATOM 1553 O O . ASN A 1 203 ? 9.363 0.161 -18.549 1.00 98.19 203 ASN A O 1
ATOM 1557 N N . HIS A 1 204 ? 11.297 0.267 -19.706 1.00 96.94 204 HIS A N 1
ATOM 1558 C CA . HIS A 1 204 ? 10.964 1.396 -20.593 1.00 96.94 204 HIS A CA 1
ATOM 1559 C C . HIS A 1 204 ? 10.136 2.503 -19.917 1.00 96.94 204 HIS A C 1
ATOM 1561 O O . HIS A 1 204 ? 9.103 2.960 -20.416 1.00 96.94 204 HIS A O 1
ATOM 1567 N N . SER A 1 205 ? 10.575 2.903 -18.725 1.00 94.31 205 SER A N 1
ATOM 1568 C CA . SER A 1 205 ? 9.838 3.814 -17.853 1.00 94.31 205 SER A CA 1
ATOM 1569 C C . SER A 1 205 ? 10.753 4.895 -17.306 1.00 94.31 205 SER A C 1
ATOM 1571 O O . SER A 1 205 ? 11.954 4.711 -17.132 1.00 94.31 205 SER A O 1
ATOM 1573 N N . ARG A 1 206 ? 10.187 6.062 -16.996 1.00 94.38 206 ARG A N 1
ATOM 1574 C CA . ARG A 1 206 ? 10.981 7.150 -16.414 1.00 94.38 206 ARG A CA 1
ATOM 1575 C C . ARG A 1 206 ? 11.474 6.797 -15.009 1.00 94.38 206 ARG A C 1
ATOM 1577 O O . ARG A 1 206 ? 12.611 7.122 -14.683 1.00 94.38 206 ARG A O 1
ATOM 1584 N N . ILE A 1 207 ? 10.622 6.172 -14.192 1.00 94.94 207 ILE A N 1
ATOM 1585 C CA . ILE A 1 207 ? 10.908 5.810 -12.799 1.00 94.94 207 ILE A CA 1
ATOM 1586 C C . ILE A 1 207 ? 10.670 4.310 -12.593 1.00 94.94 207 ILE A C 1
ATOM 1588 O O . ILE A 1 207 ? 9.709 3.780 -13.133 1.00 94.94 207 ILE A O 1
ATOM 1592 N N . GLY A 1 208 ? 11.528 3.643 -11.816 1.00 96.94 208 GLY A N 1
ATOM 1593 C CA . GLY A 1 208 ? 11.349 2.244 -11.409 1.00 96.94 208 GLY A CA 1
ATOM 1594 C C . GLY A 1 208 ? 10.463 2.119 -10.169 1.00 96.94 208 GLY A C 1
ATOM 1595 O O . GLY A 1 208 ? 9.316 1.691 -10.254 1.00 96.94 208 GLY A O 1
ATOM 1596 N N . VAL A 1 209 ? 10.984 2.537 -9.013 1.00 97.62 209 VAL A N 1
ATOM 1597 C CA . VAL A 1 209 ? 10.236 2.649 -7.748 1.00 97.62 209 VAL A CA 1
ATOM 1598 C C . VAL A 1 209 ? 10.222 4.109 -7.298 1.00 97.62 209 VAL A C 1
ATOM 1600 O O . VAL A 1 209 ? 11.271 4.751 -7.264 1.00 97.62 209 VAL A O 1
ATOM 1603 N N . ASP A 1 210 ? 9.052 4.625 -6.934 1.0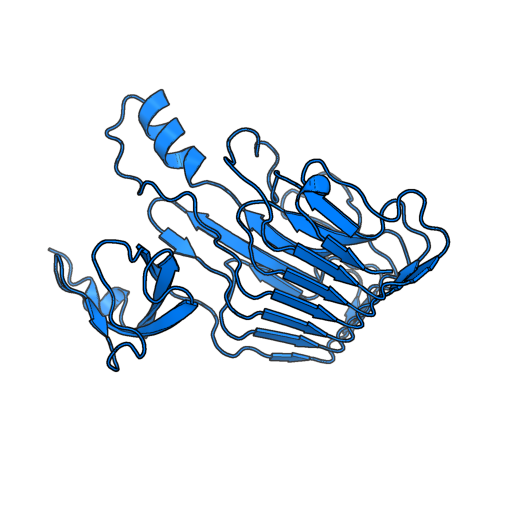0 95.12 210 ASP A N 1
ATOM 1604 C CA . ASP A 1 210 ? 8.853 6.002 -6.471 1.00 95.12 210 ASP A CA 1
ATOM 1605 C C . ASP A 1 210 ? 8.251 5.991 -5.056 1.00 95.12 210 ASP A C 1
ATOM 1607 O O . ASP A 1 210 ? 7.178 5.420 -4.841 1.00 95.12 210 ASP A O 1
ATOM 1611 N N . ILE A 1 211 ? 8.968 6.577 -4.093 1.00 95.12 211 ILE A N 1
ATOM 1612 C CA . ILE A 1 211 ? 8.590 6.613 -2.672 1.00 95.12 211 ILE A CA 1
ATOM 1613 C C . ILE A 1 211 ? 8.413 8.069 -2.244 1.00 95.12 211 ILE A C 1
ATOM 1615 O O . ILE A 1 211 ? 9.400 8.805 -2.150 1.00 95.12 211 ILE A O 1
ATOM 1619 N N . ARG A 1 212 ? 7.172 8.488 -1.976 1.00 90.06 212 ARG A N 1
ATOM 1620 C CA . ARG A 1 212 ? 6.850 9.905 -1.755 1.00 90.06 212 ARG A CA 1
ATOM 1621 C C . ARG A 1 212 ? 6.170 10.210 -0.435 1.00 90.06 212 ARG A C 1
ATOM 1623 O O . ARG A 1 212 ? 5.335 9.442 0.019 1.00 90.06 212 ARG A O 1
ATOM 1630 N N . GLU A 1 213 ? 6.474 11.377 0.121 1.00 85.88 213 GLU A N 1
ATOM 1631 C CA . GLU A 1 213 ? 5.696 11.979 1.208 1.00 85.88 213 GLU A CA 1
ATOM 1632 C C . GLU A 1 213 ? 4.245 12.182 0.768 1.00 85.88 213 GLU A C 1
ATOM 1634 O O . GLU A 1 213 ? 3.311 11.770 1.447 1.00 85.88 213 GLU A O 1
ATOM 1639 N N . MET A 1 214 ? 4.059 12.738 -0.430 1.00 79.81 214 MET A N 1
ATOM 1640 C CA . MET A 1 214 ? 2.734 12.938 -1.005 1.00 79.81 214 MET A CA 1
ATOM 1641 C C . MET A 1 214 ? 2.051 11.611 -1.350 1.00 79.81 214 MET A C 1
ATOM 1643 O O . MET A 1 214 ? 2.691 10.654 -1.797 1.00 79.81 214 MET A O 1
ATOM 1647 N N . GLY A 1 215 ? 0.731 11.597 -1.186 1.00 76.69 215 GLY A N 1
ATOM 1648 C CA . GLY A 1 215 ? -0.148 10.524 -1.615 1.00 76.69 215 GLY A CA 1
ATOM 1649 C C . GLY A 1 215 ? -0.737 10.805 -2.999 1.00 76.69 215 GLY A C 1
ATOM 1650 O O . GLY A 1 215 ? -0.020 11.019 -3.977 1.00 76.69 215 GLY A O 1
ATOM 1651 N N . GLY A 1 216 ? -2.069 10.739 -3.104 1.00 69.44 216 GLY A N 1
ATOM 1652 C CA . GLY A 1 216 ? -2.774 10.775 -4.390 1.00 69.44 216 GLY A CA 1
ATOM 1653 C C . GLY A 1 216 ? -3.407 12.104 -4.835 1.00 69.44 216 GLY A C 1
ATOM 1654 O O . GLY A 1 216 ? -3.924 12.135 -5.960 1.00 69.44 216 GLY A O 1
ATOM 1655 N N . ARG A 1 217 ? -3.437 13.177 -4.022 1.00 66.38 217 ARG A N 1
ATOM 1656 C CA . ARG A 1 217 ? -4.193 14.417 -4.337 1.00 66.38 217 ARG A CA 1
ATOM 1657 C C . ARG A 1 217 ? -3.265 15.607 -4.640 1.00 66.38 217 ARG A C 1
ATOM 1659 O O . ARG A 1 217 ? -2.065 15.580 -4.430 1.00 66.38 217 ARG A O 1
ATOM 1666 N N . TRP A 1 218 ? -3.838 16.650 -5.243 1.00 53.72 218 TRP A N 1
ATOM 1667 C CA . TRP A 1 218 ? -3.142 17.842 -5.748 1.00 53.72 218 TRP A CA 1
ATOM 1668 C C . TRP A 1 218 ? -2.654 18.823 -4.667 1.00 53.72 218 TRP A C 1
ATOM 1670 O O . TRP A 1 218 ? -1.858 19.697 -4.988 1.00 53.72 218 TRP A O 1
ATOM 1680 N N . ASP A 1 219 ? -3.120 18.692 -3.422 1.00 56.47 219 ASP A N 1
ATOM 1681 C CA . ASP A 1 219 ? -2.681 19.509 -2.283 1.00 56.47 219 ASP A CA 1
ATOM 1682 C C . ASP A 1 219 ? -2.361 18.602 -1.090 1.00 56.47 219 ASP A C 1
ATOM 1684 O O . ASP A 1 219 ? -3.068 18.551 -0.085 1.00 56.47 219 ASP A O 1
ATOM 1688 N N . ASP A 1 220 ? -1.303 17.816 -1.263 1.00 56.88 220 ASP A N 1
ATOM 1689 C CA . ASP A 1 220 ? -0.760 16.922 -0.241 1.00 56.88 220 ASP A CA 1
ATOM 1690 C C . ASP A 1 220 ? 0.322 17.627 0.606 1.00 56.88 220 ASP A C 1
ATOM 1692 O O . ASP A 1 220 ? 1.027 16.974 1.368 1.00 56.88 220 ASP A O 1
ATOM 1696 N N . SER A 1 221 ? 0.417 18.966 0.532 1.00 55.41 221 SER A N 1
ATOM 1697 C CA . SER A 1 221 ? 1.370 19.803 1.291 1.00 55.41 221 SER A CA 1
ATOM 1698 C C . SER A 1 221 ? 1.176 19.764 2.818 1.00 55.41 221 SER A C 1
ATOM 1700 O O . SER A 1 221 ? 1.916 20.403 3.562 1.00 55.41 221 SER A O 1
ATOM 1702 N N . ILE A 1 222 ? 0.166 19.020 3.274 1.00 55.84 222 ILE A N 1
ATOM 1703 C CA . ILE A 1 222 ? -0.313 18.934 4.655 1.00 55.84 222 ILE A CA 1
ATOM 1704 C C . ILE A 1 222 ? -0.265 17.486 5.176 1.00 55.84 222 ILE A C 1
ATOM 1706 O O . ILE A 1 222 ? -0.721 17.212 6.283 1.00 55.84 222 ILE A O 1
ATOM 1710 N N . LEU A 1 223 ? 0.233 16.528 4.384 1.00 62.81 223 LEU A N 1
ATOM 1711 C CA . LEU A 1 223 ? 0.575 15.217 4.930 1.00 62.81 223 LEU A CA 1
ATOM 1712 C C . LEU A 1 223 ? 1.831 15.376 5.785 1.00 62.81 223 LEU A C 1
ATOM 1714 O O . LEU A 1 223 ? 2.888 15.735 5.279 1.00 62.81 223 LEU A O 1
ATOM 1718 N N . GLU A 1 224 ? 1.700 15.126 7.084 1.00 64.94 224 GLU A N 1
ATOM 1719 C CA . GLU A 1 224 ? 2.850 15.003 7.970 1.00 64.94 224 GLU A CA 1
ATOM 1720 C C . GLU A 1 224 ? 3.309 13.547 7.974 1.00 64.94 224 GLU A C 1
ATOM 1722 O O . GLU A 1 224 ? 2.600 12.656 8.446 1.00 64.94 224 GLU A O 1
ATOM 1727 N N . GLY A 1 225 ? 4.506 13.312 7.440 1.00 72.50 225 GLY A N 1
ATOM 1728 C CA . GLY A 1 225 ? 5.069 11.973 7.342 1.00 72.50 225 GLY A CA 1
ATOM 1729 C C . GLY A 1 225 ? 4.826 11.319 5.983 1.00 72.50 225 GLY A C 1
ATOM 1730 O O . GLY A 1 225 ? 4.057 11.785 5.149 1.00 72.50 225 GLY A O 1
ATOM 1731 N N . GLY A 1 226 ? 5.513 10.209 5.756 1.00 86.38 226 GLY A N 1
ATOM 1732 C CA . GLY A 1 226 ? 5.464 9.471 4.502 1.00 86.38 226 GLY A CA 1
ATOM 1733 C C . GLY A 1 226 ? 5.713 7.983 4.725 1.00 86.38 226 GLY A C 1
ATOM 1734 O O . GLY A 1 226 ? 5.693 7.522 5.868 1.00 86.38 226 GLY A O 1
ATOM 1735 N N . PRO A 1 227 ? 5.976 7.225 3.651 1.00 93.06 227 PRO A N 1
ATOM 1736 C CA . PRO A 1 227 ? 6.215 5.796 3.727 1.00 93.06 227 PRO A CA 1
ATOM 1737 C C . PRO A 1 227 ? 7.336 5.436 4.712 1.00 93.06 227 PRO A C 1
ATOM 1739 O O . PRO A 1 227 ? 8.463 5.920 4.582 1.00 93.06 227 PRO A O 1
ATOM 1742 N N . VAL A 1 228 ? 7.048 4.545 5.661 1.00 93.25 228 VAL A N 1
ATOM 1743 C CA . VAL A 1 228 ? 8.031 4.001 6.618 1.00 93.25 228 VAL A CA 1
ATOM 1744 C C . VAL A 1 228 ? 8.171 2.488 6.470 1.00 93.25 228 VAL A C 1
ATOM 1746 O O . VAL A 1 228 ? 7.285 1.819 5.941 1.00 93.25 228 VAL A O 1
ATOM 1749 N N . ASP A 1 229 ? 9.303 1.938 6.911 1.00 96.25 229 ASP A N 1
ATOM 1750 C CA . ASP A 1 229 ? 9.601 0.500 6.825 1.00 96.25 229 ASP A CA 1
ATOM 1751 C C . ASP A 1 229 ? 9.431 -0.070 5.406 1.00 96.25 229 ASP A C 1
ATOM 1753 O O . ASP A 1 229 ? 8.806 -1.108 5.179 1.00 96.25 229 ASP A O 1
ATOM 1757 N N . VAL A 1 230 ? 9.988 0.638 4.422 1.00 98.00 230 VAL A N 1
ATOM 1758 C CA . VAL A 1 230 ? 9.955 0.228 3.015 1.00 98.00 230 VAL A CA 1
ATOM 1759 C C . VAL A 1 230 ? 11.194 -0.604 2.692 1.00 98.00 230 VAL A C 1
ATOM 1761 O O . VAL A 1 230 ? 12.322 -0.119 2.785 1.00 98.00 230 VAL A O 1
ATOM 1764 N N . LEU A 1 231 ? 10.995 -1.844 2.250 1.00 98.62 231 LEU A N 1
ATOM 1765 C CA . LEU A 1 231 ? 12.036 -2.718 1.721 1.00 98.62 231 LEU A CA 1
ATOM 1766 C C . LEU A 1 231 ? 11.859 -2.896 0.212 1.00 98.62 231 LEU A C 1
ATOM 1768 O O . LEU A 1 231 ? 10.837 -3.383 -0.266 1.00 98.62 231 LEU A O 1
ATOM 1772 N N . ILE A 1 232 ? 12.899 -2.552 -0.539 1.00 98.62 232 ILE A N 1
ATOM 1773 C CA . ILE A 1 232 ? 12.971 -2.733 -1.987 1.00 98.62 232 ILE A CA 1
ATOM 1774 C C . ILE A 1 232 ? 14.091 -3.729 -2.260 1.00 98.62 232 ILE A C 1
ATOM 1776 O O . ILE A 1 232 ? 15.244 -3.453 -1.924 1.00 98.62 232 ILE A O 1
ATOM 1780 N N . ARG A 1 233 ? 13.789 -4.891 -2.850 1.00 98.31 233 ARG A N 1
ATOM 1781 C CA . ARG A 1 233 ? 14.828 -5.891 -3.122 1.00 98.31 233 ARG A CA 1
ATOM 1782 C C . ARG A 1 233 ? 14.639 -6.715 -4.382 1.00 98.31 233 ARG A C 1
ATOM 1784 O O . ARG A 1 233 ? 13.517 -7.036 -4.752 1.00 98.31 233 ARG A O 1
ATOM 1791 N N . ASN A 1 234 ? 15.745 -7.119 -4.999 1.00 97.88 234 ASN A N 1
ATOM 1792 C CA . ASN A 1 234 ? 15.758 -8.042 -6.141 1.00 97.88 234 ASN A CA 1
ATOM 1793 C C . ASN A 1 234 ? 14.886 -7.586 -7.331 1.00 97.88 234 ASN A C 1
ATOM 1795 O O . ASN A 1 234 ? 14.379 -8.425 -8.067 1.00 97.88 234 ASN A O 1
ATOM 1799 N N . ASN A 1 235 ? 14.661 -6.280 -7.509 1.00 98.19 235 ASN A N 1
ATOM 1800 C CA . ASN A 1 235 ? 13.879 -5.763 -8.634 1.00 98.19 235 ASN A CA 1
ATOM 1801 C C . ASN A 1 235 ? 14.793 -5.492 -9.833 1.00 98.19 235 ASN A C 1
ATOM 1803 O O . ASN A 1 235 ? 15.891 -4.955 -9.671 1.00 98.19 235 ASN A O 1
ATOM 1807 N N . LYS A 1 236 ? 14.325 -5.823 -11.037 1.00 98.38 236 LYS A N 1
ATOM 1808 C CA . LYS A 1 236 ? 15.042 -5.582 -12.291 1.00 98.38 236 LYS A CA 1
ATOM 1809 C C . LYS A 1 236 ? 14.523 -4.310 -12.953 1.00 98.38 236 LYS A C 1
ATOM 1811 O O . LYS A 1 236 ? 13.321 -4.144 -13.129 1.00 98.38 236 LYS A O 1
ATOM 1816 N N . MET A 1 237 ? 15.441 -3.435 -13.346 1.00 98.06 237 MET A N 1
ATOM 1817 C CA . MET A 1 237 ? 15.128 -2.184 -14.034 1.00 98.06 237 MET A CA 1
ATOM 1818 C C . MET A 1 237 ? 15.813 -2.196 -15.402 1.00 98.06 237 MET A C 1
ATOM 1820 O O . MET A 1 237 ? 17.043 -2.246 -15.454 1.00 98.06 237 MET A O 1
ATOM 1824 N N . THR A 1 238 ? 15.042 -2.165 -16.491 1.00 98.50 238 THR A N 1
ATOM 1825 C CA . THR A 1 238 ? 15.564 -2.197 -17.873 1.00 98.50 238 THR A CA 1
ATOM 1826 C C . THR A 1 238 ? 15.152 -0.926 -18.606 1.00 98.50 238 THR A C 1
ATOM 1828 O O . THR A 1 238 ? 13.970 -0.609 -18.662 1.00 98.50 238 THR A O 1
ATOM 1831 N N . ASP A 1 239 ? 16.107 -0.175 -19.157 1.00 98.12 239 ASP A N 1
ATOM 1832 C CA . ASP A 1 239 ? 15.844 1.123 -19.803 1.00 98.12 239 ASP A CA 1
ATOM 1833 C C . ASP A 1 239 ? 15.018 2.085 -18.928 1.00 98.12 239 ASP A C 1
ATOM 1835 O O . ASP A 1 239 ? 14.118 2.786 -19.395 1.00 98.12 239 ASP A O 1
ATOM 1839 N N . VAL A 1 240 ? 15.327 2.111 -17.627 1.00 97.75 240 VAL A N 1
ATOM 1840 C CA . VAL A 1 240 ? 14.689 3.000 -16.653 1.00 97.75 240 VAL A CA 1
ATOM 1841 C C . VAL A 1 240 ? 15.601 4.180 -16.340 1.00 97.75 240 VAL A C 1
ATOM 1843 O O . VAL A 1 240 ? 16.705 3.993 -15.828 1.00 97.75 240 VAL A O 1
ATOM 1846 N N . THR A 1 241 ? 15.137 5.406 -16.598 1.00 97.69 241 THR A N 1
ATOM 1847 C CA . THR A 1 241 ? 15.962 6.618 -16.413 1.00 97.69 241 THR A CA 1
ATOM 1848 C C . THR A 1 241 ? 16.294 6.886 -14.942 1.00 97.69 241 THR A C 1
ATOM 1850 O O . THR A 1 241 ? 17.407 7.295 -14.620 1.00 97.69 241 THR A O 1
ATOM 1853 N N . GLN A 1 242 ? 15.336 6.660 -14.040 1.00 97.38 242 GLN A N 1
ATOM 1854 C CA . GLN A 1 242 ? 15.487 6.814 -12.591 1.00 97.38 242 GLN A CA 1
ATOM 1855 C C . GLN A 1 242 ? 15.029 5.530 -11.882 1.00 97.38 242 GLN A C 1
ATOM 1857 O O . GLN A 1 242 ? 13.861 5.421 -11.509 1.00 97.38 242 GLN A O 1
ATOM 1862 N N . PRO A 1 243 ? 15.914 4.534 -11.679 1.00 97.25 243 PRO A N 1
ATOM 1863 C CA . PRO A 1 243 ? 15.547 3.262 -11.046 1.00 97.25 243 PRO A CA 1
ATOM 1864 C C . PRO A 1 243 ? 14.824 3.419 -9.701 1.00 97.25 243 PRO A C 1
ATOM 1866 O O . PRO A 1 243 ? 13.895 2.672 -9.405 1.00 97.25 243 PRO A O 1
ATOM 1869 N N . TYR A 1 244 ? 15.218 4.427 -8.922 1.00 97.38 244 TYR A N 1
ATOM 1870 C CA . TYR A 1 244 ? 14.624 4.778 -7.637 1.00 97.38 244 TYR A CA 1
ATOM 1871 C C . TYR A 1 244 ? 14.462 6.301 -7.563 1.00 97.38 244 TYR A C 1
ATOM 1873 O O . TYR A 1 244 ? 15.391 7.027 -7.922 1.00 97.38 244 TYR A O 1
ATOM 1881 N N . SER A 1 245 ? 13.298 6.782 -7.126 1.00 95.44 245 SER A N 1
ATOM 1882 C CA . SER A 1 245 ? 12.969 8.210 -7.034 1.00 95.44 245 SER A CA 1
ATOM 1883 C C . SER A 1 245 ? 12.060 8.504 -5.830 1.00 95.44 245 SER A C 1
ATOM 1885 O O . SER A 1 245 ? 11.645 7.587 -5.118 1.00 95.44 245 SER A O 1
ATOM 1887 N N . GLY A 1 246 ? 11.769 9.787 -5.619 1.00 90.38 246 GLY A N 1
ATOM 1888 C CA . GLY A 1 246 ? 10.867 10.283 -4.579 1.00 90.38 246 GLY A CA 1
ATOM 1889 C C . GLY A 1 246 ? 11.576 10.928 -3.379 1.00 90.38 246 GLY A C 1
ATOM 1890 O O . GLY A 1 246 ? 12.711 10.594 -3.037 1.00 90.38 246 GLY A O 1
ATOM 1891 N N . ASP A 1 247 ? 10.906 11.897 -2.755 1.00 89.56 247 ASP A N 1
ATOM 1892 C CA . ASP A 1 247 ? 11.398 12.708 -1.626 1.00 89.56 247 ASP A CA 1
ATOM 1893 C C . ASP A 1 247 ? 11.525 11.922 -0.307 1.00 89.56 247 ASP A C 1
ATOM 1895 O O . ASP A 1 247 ? 12.288 12.314 0.584 1.00 89.56 247 ASP A O 1
ATOM 1899 N N . TYR A 1 248 ? 10.862 10.767 -0.211 1.00 91.75 248 TYR A N 1
ATOM 1900 C CA . TYR A 1 248 ? 10.920 9.865 0.939 1.00 91.75 248 TYR A CA 1
ATOM 1901 C C . TYR A 1 248 ? 11.808 8.635 0.732 1.00 91.75 248 TYR A C 1
ATOM 1903 O O . TYR A 1 248 ? 11.961 7.825 1.647 1.00 91.75 248 TYR A O 1
ATOM 1911 N N . LEU A 1 249 ? 12.467 8.510 -0.425 1.00 94.00 249 LEU A N 1
ATOM 1912 C CA . LEU A 1 249 ? 13.309 7.355 -0.754 1.00 94.00 249 LEU A CA 1
ATOM 1913 C C . LEU A 1 249 ? 14.415 7.087 0.281 1.00 94.00 249 LEU A C 1
ATOM 1915 O O . LEU A 1 249 ? 14.768 5.935 0.515 1.00 94.00 249 LEU A O 1
ATOM 1919 N N . LYS A 1 250 ? 14.938 8.132 0.936 1.00 94.25 250 LYS A N 1
ATOM 1920 C CA . LYS A 1 250 ? 15.962 8.019 1.994 1.00 94.25 250 LYS A CA 1
ATOM 1921 C C . LYS A 1 250 ? 15.536 7.149 3.186 1.00 94.25 250 LYS A C 1
ATOM 1923 O O . LYS A 1 250 ? 16.400 6.672 3.913 1.00 94.25 250 LYS A O 1
ATOM 1928 N N . ASN A 1 251 ? 14.231 6.957 3.377 1.00 92.75 251 ASN A N 1
ATOM 1929 C CA . ASN A 1 251 ? 13.659 6.136 4.444 1.00 92.75 251 ASN A CA 1
ATOM 1930 C C . ASN A 1 251 ? 13.434 4.675 4.009 1.00 92.75 251 ASN A C 1
ATOM 1932 O O . ASN A 1 251 ? 13.011 3.850 4.815 1.00 92.75 251 ASN A O 1
ATOM 1936 N N . ALA A 1 252 ? 13.724 4.337 2.748 1.00 96.12 252 ALA A N 1
ATOM 1937 C CA . ALA A 1 252 ? 13.628 2.981 2.229 1.00 96.12 252 ALA A CA 1
ATOM 1938 C C . ALA A 1 252 ? 14.972 2.244 2.317 1.00 96.12 252 ALA A C 1
ATOM 1940 O O . ALA A 1 252 ? 16.045 2.797 2.065 1.00 96.12 252 ALA A O 1
ATOM 1941 N N . LYS A 1 253 ? 14.910 0.942 2.597 1.00 98.06 253 LYS A N 1
ATOM 1942 C CA . LYS A 1 253 ? 16.050 0.031 2.509 1.00 98.06 253 LYS A CA 1
ATOM 1943 C C . LYS A 1 253 ? 16.065 -0.640 1.141 1.00 98.06 253 LYS A C 1
ATOM 1945 O O . LYS A 1 253 ? 15.152 -1.389 0.806 1.00 98.06 253 LYS A O 1
ATOM 1950 N N . ILE A 1 254 ? 17.132 -0.417 0.378 1.00 97.44 254 ILE A N 1
ATOM 1951 C CA . ILE A 1 254 ? 17.324 -1.025 -0.944 1.00 97.44 254 ILE A CA 1
ATOM 1952 C C . ILE A 1 254 ? 18.368 -2.139 -0.844 1.00 97.44 254 ILE A C 1
ATOM 1954 O O . ILE A 1 254 ? 19.499 -1.895 -0.423 1.00 97.44 254 ILE A O 1
ATOM 1958 N N . VAL A 1 255 ? 17.997 -3.353 -1.247 1.00 95.88 255 VAL A N 1
ATOM 1959 C CA . VAL A 1 255 ? 18.886 -4.522 -1.316 1.00 95.88 255 VAL A CA 1
ATOM 1960 C C . VAL A 1 255 ? 18.966 -4.975 -2.771 1.00 95.88 255 VAL A C 1
ATOM 1962 O O . VAL A 1 255 ? 17.953 -5.331 -3.367 1.00 95.88 255 VAL A O 1
ATOM 1965 N N . ARG A 1 256 ? 20.156 -4.895 -3.360 1.00 82.06 256 ARG A N 1
ATOM 1966 C CA . ARG A 1 256 ? 20.383 -5.237 -4.769 1.00 82.06 256 ARG A CA 1
ATOM 1967 C C . ARG A 1 256 ? 20.691 -6.712 -4.948 1.00 82.06 256 ARG A C 1
ATOM 1969 O O . ARG A 1 256 ? 21.372 -7.259 -4.053 1.00 82.06 256 ARG A O 1
#